Protein AF-B9TH18-F1 (afdb_monomer)

pLDDT: mean 79.54, std 14.44, range [27.27, 97.75]

Solvent-accessible surface area (backbone atoms only — not comparable to full-atom values): 16148 Å² total; per-residue (Å²): 136,84,88,45,74,64,60,53,49,53,52,53,54,48,52,36,34,77,71,65,58,44,59,76,85,72,57,55,83,97,35,72,66,64,38,48,53,50,50,51,52,32,52,53,44,53,50,22,45,50,52,23,52,49,50,53,54,42,50,61,69,75,38,99,41,72,64,55,45,24,72,75,64,34,65,65,47,48,50,50,53,53,48,41,39,51,14,43,42,71,73,54,80,71,86,77,82,56,79,85,37,51,66,59,51,52,55,53,62,68,33,79,56,37,71,69,44,92,75,47,72,85,53,90,87,49,90,73,71,78,65,75,76,81,58,75,41,69,70,49,51,52,50,60,65,52,32,80,80,45,60,68,71,58,39,47,51,54,46,62,67,43,41,65,55,36,53,47,48,30,49,51,31,55,77,40,80,68,58,52,63,69,46,27,13,27,28,89,92,48,83,36,36,33,28,30,38,76,39,88,83,73,86,39,52,16,26,30,46,30,32,43,58,46,31,78,75,51,71,50,76,24,80,37,64,72,56,31,50,47,52,44,38,70,75,42,32,65,42,81,39,76,64,47,64,62,63,42,60,71,33,73,56,14,56,49,29,46,54,47,50,54,45,53,47,37,36,77,72,64,77,40,53,73,67,57,42,49,56,58,48,56,68,67,74,114

Nearest PDB structures (foldseek):
  6v5b-assembly1_C  TM=5.789E-01  e=3.056E+00  Homo sapiens
  6y2p-assembly1_A  TM=3.041E-01  e=4.618E+00  Escherichia coli K-12

Radius of gyration: 26.15 Å; Cα contacts (8 Å, |Δi|>4): 311; chains: 1; bounding box: 70×55×76 Å

Structure (mmCIF, N/CA/C/O backbone):
data_AF-B9TH18-F1
#
_entry.id   AF-B9TH18-F1
#
loop_
_atom_site.group_PDB
_atom_site.id
_atom_site.type_symbol
_atom_site.label_atom_id
_atom_site.label_alt_id
_atom_site.label_comp_id
_atom_site.label_asym_id
_atom_site.label_entity_id
_atom_site.label_seq_id
_atom_site.pdbx_PDB_ins_code
_atom_site.Cartn_x
_atom_site.Cartn_y
_atom_site.Cartn_z
_atom_site.occupancy
_atom_site.B_iso_or_equiv
_atom_site.auth_seq_id
_atom_site.auth_comp_id
_atom_site.auth_asym_id
_atom_site.auth_atom_id
_atom_site.pdbx_PDB_model_num
ATOM 1 N N . MET A 1 1 ? -41.551 -25.162 0.388 1.00 53.56 1 MET A N 1
ATOM 2 C CA . MET A 1 1 ? -40.158 -24.951 0.822 1.00 53.56 1 MET A CA 1
ATOM 3 C C . MET A 1 1 ? -39.689 -23.671 0.174 1.00 53.56 1 MET A C 1
ATOM 5 O O . MET A 1 1 ? -39.700 -23.593 -1.047 1.00 53.56 1 MET A O 1
ATOM 9 N N . THR A 1 2 ? -39.430 -22.644 0.969 1.00 61.38 2 THR A N 1
ATOM 10 C CA . THR A 1 2 ? -38.882 -21.369 0.498 1.00 61.38 2 THR A CA 1
ATOM 11 C C . THR A 1 2 ? -37.369 -21.487 0.516 1.00 61.38 2 THR A C 1
ATOM 13 O O . THR A 1 2 ? -36.802 -21.620 1.593 1.00 61.38 2 THR A O 1
ATOM 16 N N . TYR A 1 3 ? -36.757 -21.493 -0.668 1.00 82.38 3 TYR A N 1
ATOM 17 C CA . TYR A 1 3 ? -35.307 -21.408 -0.824 1.00 82.38 3 TYR A CA 1
ATOM 18 C C . TYR A 1 3 ? -34.850 -20.048 -0.301 1.00 82.38 3 TYR A C 1
ATOM 20 O O . TYR A 1 3 ? -35.379 -19.012 -0.720 1.00 82.38 3 TYR A O 1
ATOM 28 N N . SER A 1 4 ? -33.954 -20.070 0.675 1.00 82.56 4 SER A N 1
ATOM 29 C CA . SER A 1 4 ? -33.490 -18.888 1.391 1.00 82.56 4 SER A CA 1
ATOM 30 C C . SER A 1 4 ? -32.115 -18.437 0.893 1.00 82.56 4 SER A C 1
ATOM 32 O O . SER A 1 4 ? -31.407 -19.173 0.209 1.00 82.56 4 SER A O 1
ATOM 34 N N . CYS A 1 5 ? -31.719 -17.209 1.230 1.00 73.38 5 CYS A N 1
ATOM 35 C CA . CYS A 1 5 ? -30.395 -16.697 0.869 1.00 73.38 5 CYS A CA 1
ATOM 36 C C . CYS A 1 5 ? -29.252 -17.471 1.548 1.00 73.38 5 CYS A C 1
ATOM 38 O O . CYS A 1 5 ? -28.164 -17.527 0.985 1.00 73.38 5 CYS A O 1
ATOM 40 N N . SER A 1 6 ? -29.494 -18.074 2.718 1.00 78.25 6 SER A N 1
ATOM 41 C CA . SER A 1 6 ? -28.522 -18.954 3.376 1.00 78.25 6 SER A CA 1
ATOM 42 C C . SER A 1 6 ? -28.349 -20.268 2.618 1.00 78.25 6 SER A C 1
ATOM 44 O O . SER A 1 6 ? -27.217 -20.671 2.395 1.00 78.25 6 SER A O 1
ATOM 46 N N . ASP A 1 7 ? -29.436 -20.865 2.108 1.00 78.69 7 ASP A N 1
ATOM 47 C CA . ASP A 1 7 ? -29.340 -22.088 1.291 1.00 78.69 7 ASP A CA 1
ATOM 48 C C . ASP A 1 7 ? -28.506 -21.843 0.018 1.00 78.69 7 ASP A C 1
ATOM 50 O O . ASP A 1 7 ? -27.675 -22.664 -0.364 1.00 78.69 7 ASP A O 1
ATOM 54 N N . PHE A 1 8 ? -28.689 -20.681 -0.622 1.00 78.56 8 PHE A N 1
ATOM 55 C CA . PHE A 1 8 ? -27.891 -20.276 -1.783 1.00 78.56 8 PHE A CA 1
ATOM 56 C C . PHE A 1 8 ? -26.413 -20.071 -1.450 1.00 78.56 8 PHE A C 1
ATOM 58 O O . PHE A 1 8 ? -25.543 -20.505 -2.204 1.00 78.56 8 PHE A O 1
ATOM 65 N N . PHE A 1 9 ? -26.126 -19.401 -0.335 1.00 82.12 9 PHE A N 1
ATOM 66 C CA . PHE A 1 9 ? -24.761 -19.180 0.120 1.00 82.12 9 PHE A CA 1
ATOM 67 C C . PHE A 1 9 ? -24.048 -20.512 0.399 1.00 82.12 9 PHE A C 1
ATOM 69 O O . PHE A 1 9 ? -22.966 -20.746 -0.139 1.00 82.12 9 PHE A O 1
ATOM 76 N N . ASP A 1 10 ? -24.692 -21.419 1.136 1.00 83.38 10 ASP A N 1
ATOM 77 C CA . ASP A 1 10 ? -24.147 -22.741 1.455 1.00 83.38 10 ASP A CA 1
ATOM 78 C C . ASP A 1 10 ? -23.880 -23.571 0.189 1.00 83.38 10 ASP A C 1
ATOM 80 O O . ASP A 1 10 ? -22.838 -24.223 0.071 1.00 83.38 10 ASP A O 1
ATOM 84 N N . ASP A 1 11 ? -24.782 -23.509 -0.799 1.00 86.00 11 ASP A N 1
ATOM 85 C CA . ASP A 1 11 ? -24.611 -24.179 -2.090 1.00 86.00 11 ASP A CA 1
ATOM 86 C C . ASP A 1 11 ? -23.386 -23.647 -2.857 1.00 86.00 11 ASP A C 1
ATOM 88 O O . ASP A 1 11 ? -22.594 -24.439 -3.379 1.00 86.00 11 ASP A O 1
ATOM 92 N N . VAL A 1 12 ? -23.201 -22.321 -2.905 1.00 82.69 12 VAL A N 1
ATOM 93 C CA . VAL A 1 12 ? -22.050 -21.683 -3.568 1.00 82.69 12 VAL A CA 1
ATOM 94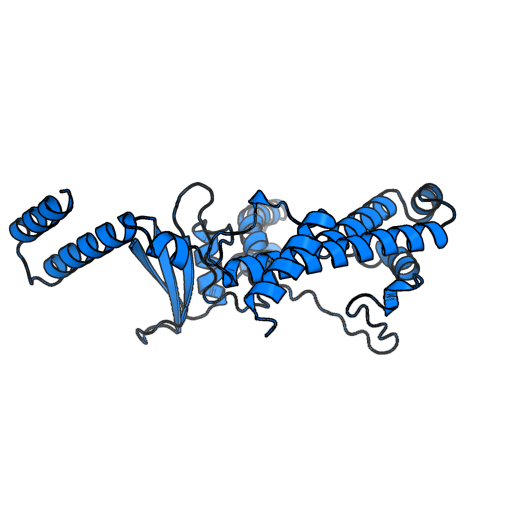 C C . VAL A 1 12 ? -20.742 -22.069 -2.879 1.00 82.69 12 VAL A C 1
ATOM 96 O O . VAL A 1 12 ? -19.802 -22.496 -3.556 1.00 82.69 12 VAL A O 1
ATOM 99 N N . MET A 1 13 ? -20.682 -21.972 -1.549 1.00 83.81 13 MET A N 1
ATOM 100 C CA . MET A 1 13 ? -19.478 -22.312 -0.788 1.00 83.81 13 MET A CA 1
ATOM 101 C C . MET A 1 13 ? -19.121 -23.793 -0.942 1.00 83.81 13 MET A C 1
ATOM 103 O O . MET A 1 13 ? -17.961 -24.125 -1.200 1.00 83.81 13 MET A O 1
ATOM 107 N N . ARG A 1 14 ? -20.118 -24.688 -0.902 1.00 87.19 14 ARG A N 1
ATOM 108 C CA . ARG A 1 14 ? -19.915 -26.120 -1.160 1.00 87.19 14 ARG A CA 1
ATOM 109 C C . ARG A 1 14 ? -19.347 -26.373 -2.556 1.00 87.19 14 ARG A C 1
ATOM 111 O O . ARG A 1 14 ? -18.387 -27.130 -2.680 1.00 87.19 14 ARG A O 1
ATOM 118 N N . CYS A 1 15 ? -19.879 -25.730 -3.598 1.00 86.81 15 CYS A N 1
ATOM 119 C CA . CYS A 1 15 ? -19.344 -25.878 -4.956 1.00 86.81 15 CYS A CA 1
ATOM 120 C C . CYS A 1 15 ? -17.879 -25.426 -5.061 1.00 86.81 15 CYS A C 1
ATOM 122 O O . CYS A 1 15 ? -17.079 -26.072 -5.743 1.00 86.81 15 CYS A O 1
ATOM 124 N N . LEU A 1 16 ? -17.505 -24.341 -4.379 1.00 84.50 16 LEU A N 1
ATOM 125 C CA . LEU A 1 16 ? -16.125 -23.858 -4.378 1.00 84.50 16 LEU A CA 1
ATOM 126 C C . LEU A 1 16 ? -15.178 -24.828 -3.659 1.00 84.50 16 LEU A C 1
ATOM 128 O O . LEU A 1 16 ? -14.105 -25.112 -4.193 1.00 84.50 16 LEU A O 1
ATOM 132 N N . VAL A 1 17 ? -15.598 -25.424 -2.541 1.00 86.56 17 VAL A N 1
ATOM 133 C CA . VAL A 1 17 ? -14.837 -26.484 -1.853 1.00 86.56 17 VAL A CA 1
ATOM 134 C C . VAL A 1 17 ? -14.696 -27.734 -2.728 1.00 86.56 17 VAL A C 1
ATOM 136 O O . VAL A 1 17 ? -13.595 -28.257 -2.892 1.00 86.56 17 VAL A O 1
ATOM 139 N N . GLU A 1 18 ? -15.782 -28.204 -3.349 1.00 89.00 18 GLU A N 1
ATOM 140 C CA . GLU A 1 18 ? -15.761 -29.382 -4.232 1.00 89.00 18 GLU A CA 1
ATOM 141 C C . GLU A 1 18 ? -14.849 -29.177 -5.450 1.00 89.00 18 GLU A C 1
ATOM 143 O O . GLU A 1 18 ? -14.134 -30.093 -5.865 1.00 89.00 18 GLU A O 1
ATOM 148 N N . SER A 1 19 ? -14.817 -27.953 -5.987 1.00 80.62 19 SER A N 1
ATOM 149 C CA . SER A 1 19 ? -13.898 -27.559 -7.061 1.00 80.62 19 SER A CA 1
ATOM 150 C C . SER A 1 19 ? -12.453 -27.324 -6.594 1.00 80.62 19 SER A C 1
ATOM 152 O O . SER A 1 19 ? -11.579 -27.087 -7.430 1.00 80.62 19 SER A O 1
ATOM 154 N N . ARG A 1 20 ? -12.189 -27.433 -5.281 1.00 83.31 20 ARG A N 1
ATOM 155 C CA . ARG A 1 20 ? -10.906 -27.152 -4.612 1.00 83.31 20 ARG A CA 1
ATOM 156 C C . ARG A 1 20 ? -10.413 -25.715 -4.797 1.00 83.31 20 ARG A C 1
ATOM 158 O O . ARG A 1 20 ? -9.208 -25.471 -4.820 1.00 83.31 20 ARG A O 1
ATOM 165 N N . ALA A 1 21 ? -11.338 -24.775 -4.962 1.00 77.31 21 ALA A N 1
ATOM 166 C CA . ALA A 1 21 ? -11.033 -23.356 -5.085 1.00 77.31 21 ALA A CA 1
ATOM 167 C C . ALA A 1 21 ? -10.739 -22.697 -3.730 1.00 77.31 21 ALA A C 1
ATOM 169 O O . ALA A 1 21 ? -9.986 -21.729 -3.678 1.00 77.31 21 ALA A O 1
ATOM 170 N N . ILE A 1 22 ? -11.332 -23.232 -2.659 1.00 84.75 22 ILE A N 1
ATOM 171 C CA . ILE A 1 22 ? -11.154 -22.823 -1.259 1.00 84.75 22 ILE A CA 1
ATOM 172 C C . ILE A 1 22 ? -11.113 -24.071 -0.374 1.00 84.75 22 ILE A C 1
ATOM 174 O O . ILE A 1 22 ? -11.670 -25.106 -0.762 1.00 84.75 22 ILE A O 1
ATOM 178 N N . ASP A 1 23 ? -10.481 -23.991 0.798 1.00 86.88 23 ASP A N 1
ATOM 179 C CA . ASP A 1 23 ? -10.617 -25.042 1.805 1.00 86.88 23 ASP A CA 1
ATOM 180 C C . ASP A 1 23 ? -11.920 -24.847 2.590 1.00 86.88 23 ASP A C 1
ATOM 182 O O . ASP A 1 23 ? -12.345 -23.728 2.875 1.00 86.88 23 ASP A O 1
ATOM 186 N N . SER A 1 24 ? -12.555 -25.952 2.972 1.00 83.69 24 SER A N 1
ATOM 187 C CA . SER A 1 24 ? -13.683 -25.935 3.905 1.00 83.69 24 SER A CA 1
ATOM 188 C C . SER A 1 24 ? -13.358 -25.252 5.237 1.00 83.69 24 SER A C 1
ATOM 190 O O . SER A 1 24 ? -14.257 -24.693 5.855 1.00 83.69 24 SER A O 1
ATOM 192 N N . THR A 1 25 ? -12.092 -25.269 5.671 1.00 86.50 25 THR A N 1
ATOM 193 C CA . THR A 1 25 ? -11.645 -24.597 6.901 1.00 86.50 25 THR A CA 1
ATOM 194 C C . THR A 1 25 ? -11.556 -23.083 6.770 1.00 86.50 25 THR A C 1
ATOM 196 O O . THR A 1 25 ? -11.466 -22.401 7.786 1.00 86.50 25 THR A O 1
ATOM 199 N N . ASP A 1 26 ? -11.551 -22.561 5.542 1.00 77.12 26 ASP A N 1
ATOM 200 C CA . ASP A 1 26 ? -11.465 -21.124 5.284 1.00 77.12 26 ASP A CA 1
ATOM 201 C C . ASP A 1 26 ? -12.843 -20.454 5.343 1.00 77.12 26 ASP A C 1
ATOM 203 O O . ASP A 1 26 ? -12.929 -19.230 5.306 1.00 77.12 26 ASP A O 1
ATOM 207 N N . ILE A 1 27 ? -13.925 -21.236 5.427 1.00 80.12 27 ILE A N 1
ATOM 208 C CA . ILE A 1 27 ? -15.295 -20.728 5.478 1.00 80.12 27 ILE A CA 1
ATOM 209 C C . ILE A 1 27 ? -15.567 -20.184 6.889 1.00 80.12 27 ILE A C 1
ATOM 211 O O . ILE A 1 27 ? -15.526 -20.956 7.846 1.00 80.12 27 ILE A O 1
ATOM 215 N N . PRO A 1 28 ? -15.843 -18.878 7.046 1.00 78.50 28 PRO A N 1
ATOM 216 C CA . PRO A 1 28 ? -16.097 -18.290 8.352 1.00 78.50 28 PRO A CA 1
ATOM 217 C C . PRO A 1 28 ? -17.453 -18.737 8.908 1.00 78.50 28 PRO A C 1
ATOM 219 O O . PRO A 1 28 ? -18.472 -18.671 8.217 1.00 78.50 28 PRO A O 1
ATOM 222 N N . ASP A 1 29 ? -17.462 -19.142 10.179 1.00 73.88 29 ASP A N 1
ATOM 223 C CA . ASP A 1 29 ? -18.690 -19.418 10.925 1.00 73.88 29 ASP A CA 1
ATOM 224 C C . ASP A 1 29 ? -19.449 -18.099 11.178 1.00 73.88 29 ASP A C 1
ATOM 226 O O . ASP A 1 29 ? -18.870 -17.124 11.659 1.00 73.88 29 ASP A O 1
ATOM 230 N N . ASP A 1 30 ? -20.748 -18.069 10.866 1.00 74.00 30 ASP A N 1
ATOM 231 C CA . ASP A 1 30 ? -21.675 -16.956 11.141 1.00 74.00 30 ASP A CA 1
ATOM 232 C C . ASP A 1 30 ? -21.312 -15.571 10.539 1.00 74.00 30 ASP A C 1
ATOM 234 O O . ASP A 1 30 ? -21.866 -14.552 10.961 1.00 74.00 30 ASP A O 1
ATOM 238 N N . ASP A 1 31 ? -20.466 -15.506 9.499 1.00 77.19 31 ASP A N 1
ATOM 239 C CA . ASP A 1 31 ? -20.193 -14.270 8.736 1.00 77.19 31 ASP A CA 1
ATOM 240 C C . ASP A 1 31 ? -20.399 -14.450 7.214 1.00 77.19 31 ASP A C 1
ATOM 242 O O . ASP A 1 31 ? -19.459 -14.730 6.458 1.00 77.19 31 ASP A O 1
ATOM 246 N N . PRO A 1 32 ? -21.637 -14.241 6.722 1.00 72.56 32 PRO A N 1
ATOM 247 C CA . PRO A 1 32 ? -21.952 -14.336 5.297 1.00 72.56 32 PRO A CA 1
ATOM 248 C C . PRO A 1 32 ? -21.224 -13.299 4.429 1.00 72.56 32 PRO A C 1
ATOM 250 O O . PRO A 1 32 ? -21.057 -13.520 3.230 1.00 72.56 32 PRO A O 1
ATOM 253 N N . GLY A 1 33 ? -20.811 -12.161 5.005 1.00 71.75 33 GLY A N 1
ATOM 254 C CA . GLY A 1 33 ? -20.090 -11.112 4.284 1.00 71.75 33 GLY A CA 1
ATOM 255 C C . GLY A 1 33 ? -18.667 -11.552 3.964 1.00 71.75 33 GLY A C 1
ATOM 256 O O . GLY A 1 33 ? -18.273 -11.572 2.798 1.00 71.75 33 GLY A O 1
ATOM 257 N N . ALA A 1 34 ? -17.940 -12.011 4.983 1.00 72.12 34 ALA A N 1
ATOM 258 C CA . ALA A 1 34 ? -16.597 -12.557 4.809 1.00 72.12 34 ALA A CA 1
ATOM 259 C C . ALA A 1 34 ? -16.590 -13.789 3.885 1.00 72.12 34 ALA A C 1
ATOM 261 O O . ALA A 1 34 ? -15.709 -13.935 3.035 1.00 72.12 34 ALA A O 1
ATOM 262 N N . GLY A 1 35 ? -17.607 -14.651 3.985 1.00 76.06 35 GLY A N 1
ATOM 263 C CA . GLY A 1 35 ? -17.749 -15.783 3.073 1.00 76.06 35 GLY A CA 1
ATOM 264 C C . GLY A 1 35 ? -18.017 -15.378 1.619 1.00 76.06 35 GLY A C 1
ATOM 265 O O . GLY A 1 35 ? -17.481 -16.002 0.702 1.00 76.06 35 GLY A O 1
ATOM 266 N N . ALA A 1 36 ? -18.779 -14.304 1.383 1.00 73.94 36 ALA A N 1
ATOM 267 C CA . ALA A 1 36 ? -18.996 -13.778 0.036 1.00 73.94 36 ALA A CA 1
ATOM 268 C C . ALA A 1 36 ? -17.696 -13.231 -0.577 1.00 73.94 36 ALA A C 1
ATOM 270 O O . ALA A 1 36 ? -17.420 -13.493 -1.749 1.00 73.94 36 ALA A O 1
ATOM 271 N N . ASP A 1 37 ? -16.866 -12.544 0.211 1.00 76.06 37 ASP A N 1
ATOM 272 C CA . ASP A 1 37 ? -15.559 -12.054 -0.242 1.00 76.06 37 ASP A CA 1
ATOM 273 C C . ASP A 1 37 ? -14.615 -13.206 -0.615 1.00 76.06 37 ASP A C 1
ATOM 275 O O . ASP A 1 37 ? -13.956 -13.165 -1.660 1.00 76.06 37 ASP A O 1
ATOM 279 N N . ILE A 1 38 ? -14.600 -14.277 0.187 1.00 77.44 38 ILE A N 1
ATOM 280 C CA . ILE A 1 38 ? -13.848 -15.506 -0.107 1.00 77.44 38 ILE A CA 1
ATOM 281 C C . ILE A 1 38 ? -14.339 -16.139 -1.409 1.00 77.44 38 ILE A C 1
ATOM 283 O O . ILE A 1 38 ? -13.526 -16.472 -2.277 1.00 77.44 38 ILE A O 1
ATOM 287 N N . ALA A 1 39 ? -15.658 -16.253 -1.586 1.00 73.88 39 ALA A N 1
ATOM 288 C CA . ALA A 1 39 ? -16.245 -16.817 -2.792 1.00 73.88 39 ALA A CA 1
ATOM 289 C C . ALA A 1 39 ? -15.866 -16.018 -4.045 1.00 73.88 39 ALA A C 1
ATOM 291 O O . ALA A 1 39 ? -15.430 -16.587 -5.049 1.00 73.88 39 ALA A O 1
ATOM 292 N N . VAL A 1 40 ? -15.975 -14.688 -3.984 1.00 74.56 40 VAL A N 1
ATOM 293 C CA . VAL A 1 40 ? -15.604 -13.798 -5.091 1.00 74.56 40 VAL A CA 1
ATOM 294 C C . VAL A 1 40 ? -14.119 -13.930 -5.415 1.00 74.56 40 VAL A C 1
ATOM 296 O O . VAL A 1 40 ? -13.758 -14.079 -6.585 1.00 74.56 40 VAL A O 1
ATOM 299 N N . ASN A 1 41 ? -13.250 -13.927 -4.405 1.00 74.31 41 ASN A N 1
ATOM 300 C CA . ASN A 1 41 ? -11.809 -14.026 -4.616 1.00 74.31 41 ASN A CA 1
ATOM 301 C C . ASN A 1 41 ? -11.407 -15.382 -5.225 1.00 74.31 41 ASN A C 1
ATOM 303 O O . ASN A 1 41 ? -10.587 -15.441 -6.147 1.00 74.31 41 ASN A O 1
ATOM 307 N N . ALA A 1 42 ? -12.046 -16.467 -4.783 1.00 73.50 42 ALA A N 1
ATOM 308 C CA . ALA A 1 42 ? -11.859 -17.802 -5.339 1.00 73.50 42 ALA A CA 1
ATOM 309 C C . ALA A 1 42 ? -12.281 -17.870 -6.812 1.00 73.50 42 ALA A C 1
ATOM 311 O O . ALA A 1 42 ? -11.503 -18.310 -7.658 1.00 73.50 42 ALA A O 1
ATOM 312 N N . ILE A 1 43 ? -13.466 -17.351 -7.146 1.00 75.94 43 ILE A N 1
ATOM 313 C CA . ILE A 1 43 ? -13.977 -17.308 -8.524 1.00 75.94 43 ILE A CA 1
ATOM 314 C C . ILE A 1 43 ? -13.045 -16.493 -9.429 1.00 75.94 43 ILE A C 1
ATOM 316 O O . ILE A 1 43 ? -12.701 -16.933 -10.529 1.00 75.94 43 ILE A O 1
ATOM 320 N N . VAL A 1 44 ? -12.589 -15.325 -8.967 1.00 74.81 44 VAL A N 1
ATOM 321 C CA . VAL A 1 44 ? -11.647 -14.478 -9.715 1.00 74.81 44 VAL A CA 1
ATOM 322 C C . VAL A 1 44 ? -10.313 -15.199 -9.927 1.00 74.81 44 VAL A C 1
ATOM 324 O O . VAL A 1 44 ? -9.766 -15.168 -11.032 1.00 74.81 44 VAL A O 1
ATOM 327 N N . THR A 1 45 ? -9.804 -15.887 -8.905 1.00 76.50 45 THR A N 1
ATOM 328 C CA . THR A 1 45 ? -8.553 -16.655 -8.985 1.00 76.50 45 THR A CA 1
ATOM 329 C C . THR A 1 45 ? -8.672 -17.827 -9.958 1.00 76.50 45 THR A C 1
ATOM 331 O O . THR A 1 45 ? -7.816 -17.998 -10.827 1.00 76.50 45 THR A O 1
ATOM 334 N N . MET A 1 46 ? -9.764 -18.593 -9.891 1.00 77.12 46 MET A N 1
ATOM 335 C CA . MET A 1 46 ? -10.050 -19.677 -10.836 1.00 77.12 46 MET A CA 1
ATOM 336 C C . MET A 1 46 ? -10.157 -19.164 -12.272 1.00 77.12 46 MET A C 1
ATOM 338 O O . MET A 1 46 ? -9.612 -19.776 -13.192 1.00 77.12 46 MET A O 1
ATOM 342 N N . HIS A 1 47 ? -10.822 -18.024 -12.478 1.00 79.56 47 HIS A N 1
ATOM 343 C CA . HIS A 1 47 ? -10.926 -17.410 -13.797 1.00 79.56 47 HIS A CA 1
ATOM 344 C C . HIS A 1 47 ? -9.543 -17.034 -14.349 1.00 79.56 47 HIS A C 1
ATOM 346 O O . HIS A 1 47 ? -9.221 -17.377 -15.487 1.00 79.56 47 HIS A O 1
ATOM 352 N N . ARG A 1 48 ? -8.684 -16.417 -13.528 1.00 76.69 48 ARG A N 1
ATOM 353 C CA . ARG A 1 48 ? -7.296 -16.081 -13.896 1.00 76.69 48 ARG A CA 1
ATOM 354 C C . ARG A 1 48 ? -6.452 -17.315 -14.203 1.00 76.69 48 ARG A C 1
ATOM 356 O O . ARG A 1 48 ? -5.692 -17.302 -15.170 1.00 76.69 48 ARG A O 1
ATOM 363 N N . ALA A 1 49 ? -6.610 -18.395 -13.438 1.00 74.94 49 ALA A N 1
ATOM 364 C CA . ALA A 1 49 ? -5.962 -19.671 -13.732 1.00 74.94 49 ALA A CA 1
ATOM 365 C C . ALA A 1 49 ? -6.419 -20.243 -15.085 1.00 74.94 49 ALA A C 1
ATOM 367 O O . A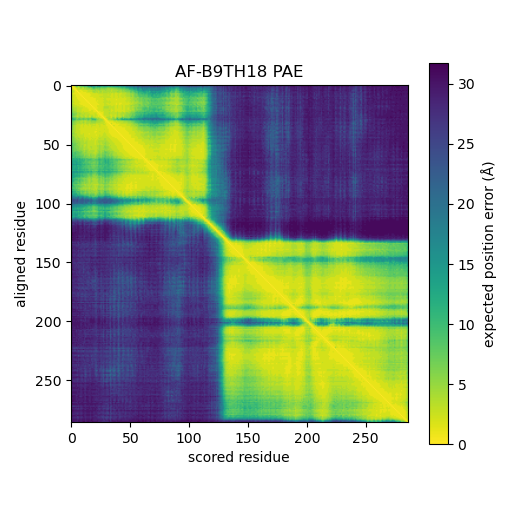LA A 1 49 ? -5.590 -20.711 -15.870 1.00 74.94 49 ALA A O 1
ATOM 368 N N . GLY A 1 50 ? -7.713 -20.121 -15.400 1.00 75.69 50 GLY A N 1
ATOM 369 C CA . GLY A 1 50 ? -8.269 -20.460 -16.710 1.00 75.69 50 GLY A CA 1
ATOM 370 C C . GLY A 1 50 ? -7.643 -19.650 -17.849 1.00 75.69 50 GLY A C 1
ATOM 371 O O . GLY A 1 50 ? -7.190 -20.232 -18.833 1.00 75.69 50 GLY A O 1
ATOM 372 N N . LEU A 1 51 ? -7.539 -18.327 -17.691 1.00 78.19 51 LEU A N 1
ATOM 373 C CA . LEU A 1 51 ? -6.901 -17.439 -18.672 1.00 78.19 51 LEU A CA 1
ATOM 374 C C . LEU A 1 51 ? -5.406 -17.743 -18.850 1.00 78.19 51 LEU A C 1
ATOM 376 O O . LEU A 1 51 ? -4.911 -17.780 -19.973 1.00 78.19 51 LEU A O 1
ATOM 380 N N . SER A 1 52 ? -4.686 -18.006 -17.756 1.00 79.69 52 SER A N 1
ATOM 381 C CA . SER A 1 52 ? -3.260 -18.358 -17.782 1.00 79.69 52 SER A CA 1
ATOM 382 C C . SER A 1 52 ? -3.023 -19.677 -18.527 1.00 79.69 52 SER A C 1
ATOM 384 O O . SER A 1 52 ? -2.150 -19.766 -19.391 1.00 79.69 52 SER A O 1
ATOM 386 N N . SER A 1 53 ? -3.852 -20.691 -18.256 1.00 80.12 53 SER A N 1
ATOM 387 C CA . SER A 1 53 ? -3.809 -21.972 -18.968 1.00 80.12 53 SER A CA 1
ATOM 388 C C . SER A 1 53 ? -4.148 -21.816 -20.452 1.00 80.12 53 SER A C 1
ATOM 390 O O . SER A 1 53 ? -3.476 -22.398 -21.307 1.00 80.12 53 SER A O 1
ATOM 392 N N . GLN A 1 54 ? -5.152 -20.996 -20.770 1.00 81.88 54 GLN A N 1
ATOM 393 C CA . GLN A 1 54 ? -5.527 -20.689 -22.145 1.00 81.88 54 GLN A CA 1
ATOM 394 C C . GLN A 1 54 ? -4.387 -20.006 -22.909 1.00 81.88 54 GLN A C 1
ATOM 396 O O . GLN A 1 54 ? -4.079 -20.436 -24.018 1.00 81.88 54 GLN A O 1
ATOM 401 N N . PHE A 1 55 ? -3.730 -19.015 -22.303 1.00 82.69 55 PHE A N 1
ATOM 402 C CA . PHE A 1 55 ? -2.582 -18.327 -22.893 1.00 82.69 55 PHE A CA 1
ATOM 403 C C . PHE A 1 55 ? -1.456 -19.302 -23.256 1.00 82.69 55 PHE A C 1
ATOM 405 O O . PHE A 1 55 ? -0.985 -19.295 -24.388 1.00 82.69 55 PHE A O 1
ATOM 412 N N . VAL A 1 56 ? -1.067 -20.194 -22.336 1.00 82.31 56 VAL A N 1
ATOM 413 C CA . VAL A 1 56 ? -0.017 -21.193 -22.610 1.00 82.31 56 VAL A CA 1
ATOM 414 C C . VAL A 1 56 ? -0.430 -22.137 -23.731 1.00 82.31 56 VAL A C 1
ATOM 416 O O . VAL A 1 56 ? 0.377 -22.442 -24.605 1.00 82.31 56 VAL A O 1
ATOM 419 N N . ARG A 1 57 ? -1.685 -22.599 -23.731 1.00 81.56 57 ARG A N 1
ATOM 420 C CA . ARG A 1 57 ? -2.189 -23.498 -24.773 1.00 81.56 57 ARG A CA 1
ATOM 421 C C . ARG A 1 57 ? -2.143 -22.846 -26.153 1.00 81.56 57 ARG A C 1
ATOM 423 O O . ARG A 1 57 ? -1.775 -23.505 -27.115 1.00 81.56 57 ARG A O 1
ATOM 430 N N . GLU A 1 58 ? -2.538 -21.582 -26.246 1.00 85.44 58 GLU A N 1
ATOM 431 C CA . GLU A 1 58 ? -2.519 -20.829 -27.500 1.00 85.44 58 GLU A CA 1
ATOM 432 C C . GLU A 1 58 ? -1.092 -20.520 -27.948 1.00 85.44 58 GLU A C 1
ATOM 434 O O . GLU A 1 58 ? -0.769 -20.723 -29.113 1.00 85.44 58 GLU A O 1
ATOM 439 N N . LEU A 1 59 ? -0.218 -20.120 -27.020 1.00 85.69 59 LEU A N 1
ATOM 440 C CA . LEU A 1 59 ? 1.198 -19.903 -27.296 1.00 85.69 59 LEU A CA 1
ATOM 441 C C . LEU A 1 59 ? 1.848 -21.159 -27.883 1.00 85.69 59 LEU A C 1
ATOM 443 O O . LEU A 1 59 ? 2.477 -21.083 -28.930 1.00 85.69 59 LEU A O 1
ATOM 447 N N . LEU A 1 60 ? 1.654 -22.316 -27.243 1.00 85.44 60 LEU A N 1
ATOM 448 C CA . LEU A 1 60 ? 2.192 -23.598 -27.709 1.00 85.44 60 LEU A CA 1
ATOM 449 C C . LEU A 1 60 ? 1.577 -24.079 -29.032 1.00 85.44 60 LEU A C 1
ATOM 451 O O . LEU A 1 60 ? 2.146 -24.963 -29.663 1.00 85.44 60 LEU A O 1
ATOM 455 N N . ALA A 1 61 ? 0.418 -23.550 -29.432 1.00 85.06 61 ALA A N 1
ATOM 456 C CA . ALA A 1 61 ? -0.191 -23.844 -30.727 1.00 85.06 61 ALA A CA 1
ATOM 457 C C . ALA A 1 61 ? 0.324 -22.919 -31.843 1.00 85.06 61 ALA A C 1
ATOM 459 O O . ALA A 1 61 ? 0.341 -23.322 -33.003 1.00 85.06 61 ALA A O 1
ATOM 460 N N . GLU A 1 62 ? 0.720 -21.694 -31.493 1.00 87.56 62 GLU A N 1
ATOM 461 C CA . GLU A 1 62 ? 1.230 -20.685 -32.425 1.00 87.56 62 GLU A CA 1
ATOM 462 C C . GLU A 1 62 ? 2.725 -20.870 -32.733 1.00 87.56 62 GLU A C 1
ATOM 464 O O . GLU A 1 62 ? 3.176 -20.534 -33.826 1.00 87.56 62 GLU A O 1
ATOM 469 N N . VAL A 1 63 ? 3.503 -21.408 -31.788 1.00 87.25 63 VAL A N 1
ATOM 470 C CA . VAL A 1 63 ? 4.949 -21.628 -31.954 1.00 87.25 63 VAL A CA 1
ATOM 471 C C . VAL A 1 63 ? 5.262 -23.107 -32.158 1.00 87.25 63 VAL A C 1
ATOM 473 O O . VAL A 1 63 ? 4.650 -23.967 -31.532 1.00 87.25 63 VAL A O 1
ATOM 476 N N . GLU A 1 64 ? 6.265 -23.420 -32.984 1.00 85.69 64 GLU A N 1
ATOM 477 C CA . GLU A 1 64 ? 6.716 -24.808 -33.183 1.00 85.69 64 GLU A CA 1
ATOM 478 C C . GLU A 1 64 ? 7.238 -25.425 -31.874 1.00 85.69 64 GLU A C 1
ATOM 480 O O . GLU A 1 64 ? 6.946 -26.574 -31.540 1.00 85.69 64 GLU A O 1
ATOM 485 N N . SER A 1 65 ? 8.014 -24.650 -31.112 1.00 85.81 65 SER A N 1
ATOM 486 C CA . SER A 1 65 ? 8.461 -24.999 -29.765 1.00 85.81 65 SER A CA 1
ATOM 487 C C . SER A 1 65 ? 8.938 -23.758 -29.009 1.00 85.81 65 SER A C 1
ATOM 489 O O . SER A 1 65 ? 9.296 -22.748 -29.611 1.00 85.81 65 SER A O 1
ATOM 491 N N . LEU A 1 66 ? 9.023 -23.840 -27.678 1.00 79.31 66 LEU A N 1
ATOM 492 C CA . LEU A 1 66 ? 9.636 -22.771 -26.875 1.00 79.31 66 LEU A CA 1
ATOM 493 C C . LEU A 1 66 ? 11.139 -22.606 -27.161 1.00 79.31 66 LEU A C 1
ATOM 495 O O . LEU A 1 66 ? 11.679 -21.525 -26.951 1.00 79.31 66 LEU A O 1
ATOM 499 N N . ALA A 1 67 ? 11.811 -23.653 -27.653 1.00 78.19 67 ALA A N 1
ATOM 500 C CA . ALA A 1 67 ? 13.201 -23.562 -28.093 1.00 78.19 67 ALA A CA 1
ATOM 501 C C . ALA A 1 67 ? 13.323 -22.724 -29.374 1.00 78.19 67 ALA A C 1
ATOM 503 O O . ALA A 1 67 ? 14.171 -21.845 -29.429 1.00 78.19 67 ALA A O 1
ATOM 504 N N . ALA A 1 68 ? 12.410 -22.904 -30.336 1.00 81.69 68 ALA A N 1
ATOM 505 C CA . ALA A 1 68 ? 12.364 -22.082 -31.547 1.00 81.69 68 ALA A CA 1
ATOM 506 C C . ALA A 1 68 ? 12.160 -20.591 -31.218 1.00 81.69 68 ALA A C 1
ATOM 508 O O . ALA A 1 68 ? 12.817 -19.736 -31.798 1.00 81.69 68 ALA A O 1
ATOM 509 N N . VAL A 1 69 ? 11.333 -20.280 -30.212 1.00 81.56 69 VAL A N 1
ATOM 510 C CA . VAL A 1 69 ? 11.171 -18.904 -29.706 1.00 81.56 69 VAL A CA 1
ATOM 511 C C . VAL A 1 69 ? 12.475 -18.361 -29.115 1.00 81.56 69 VAL A C 1
ATOM 513 O O . VAL A 1 69 ? 12.804 -17.197 -29.333 1.00 81.56 69 VAL A O 1
ATOM 516 N N . ALA A 1 70 ? 13.223 -19.180 -28.369 1.00 79.50 70 ALA A N 1
ATOM 517 C CA . ALA A 1 70 ? 14.518 -18.777 -27.821 1.00 79.50 70 ALA A CA 1
ATOM 518 C C . ALA A 1 70 ? 15.580 -18.571 -28.912 1.00 79.50 70 ALA A C 1
ATOM 520 O O . ALA A 1 70 ? 16.417 -17.683 -28.777 1.00 79.50 70 ALA A O 1
ATOM 521 N N . ASP A 1 71 ? 15.544 -19.372 -29.975 1.00 82.62 71 ASP A N 1
ATOM 522 C CA . ASP A 1 71 ? 16.468 -19.261 -31.103 1.00 82.62 71 ASP A CA 1
ATOM 523 C C . ASP A 1 71 ? 16.163 -18.022 -31.965 1.00 82.62 71 ASP A C 1
ATOM 525 O O . ASP A 1 71 ? 17.086 -17.349 -32.421 1.00 82.62 71 ASP A O 1
ATOM 529 N N . GLU A 1 72 ? 14.880 -17.694 -32.158 1.00 84.06 72 GLU A N 1
ATOM 530 C CA . GLU A 1 72 ? 14.426 -16.565 -32.983 1.00 84.06 72 GLU A CA 1
ATOM 531 C C . GLU A 1 72 ? 14.485 -15.220 -32.242 1.00 84.06 72 GLU A C 1
ATOM 533 O O . GLU A 1 72 ? 14.922 -14.216 -32.803 1.00 84.06 72 GLU A O 1
ATOM 538 N N . HIS A 1 73 ? 14.089 -15.195 -30.965 1.00 82.19 73 HIS A N 1
ATOM 539 C CA . HIS A 1 73 ? 13.922 -13.961 -30.184 1.00 82.19 73 HIS A CA 1
ATOM 540 C C . HIS A 1 73 ? 14.820 -13.886 -28.938 1.00 82.19 73 HIS A C 1
ATOM 542 O O . HIS A 1 73 ? 14.762 -12.921 -28.175 1.00 82.19 73 HIS A O 1
ATOM 548 N N . GLY A 1 74 ? 15.672 -14.887 -28.716 1.00 81.00 74 GLY A N 1
ATOM 549 C CA . GLY A 1 74 ? 16.574 -14.961 -27.570 1.00 81.00 74 GLY A CA 1
ATOM 550 C C . GLY A 1 74 ? 15.949 -15.605 -26.320 1.00 81.00 74 GLY A C 1
ATOM 551 O O . GLY A 1 74 ? 14.728 -15.678 -26.165 1.00 81.00 74 GLY A O 1
ATOM 552 N N . PRO A 1 75 ? 16.780 -16.050 -25.359 1.00 74.06 75 PRO A N 1
ATOM 553 C CA . PRO A 1 75 ? 16.309 -16.718 -24.140 1.00 74.06 75 PRO A CA 1
ATOM 554 C C . PRO A 1 75 ? 15.451 -15.809 -23.242 1.00 74.06 75 PRO A C 1
ATOM 556 O O . PRO A 1 75 ? 14.551 -16.289 -22.548 1.00 74.06 75 PRO A O 1
ATOM 559 N N . ASP A 1 76 ? 15.684 -14.495 -23.289 1.00 75.25 76 ASP A N 1
ATOM 560 C CA . ASP A 1 76 ? 14.907 -13.492 -22.553 1.00 75.25 76 ASP A CA 1
ATOM 561 C C . ASP A 1 76 ? 13.440 -13.430 -23.021 1.00 75.25 76 ASP A C 1
ATOM 563 O O . ASP A 1 76 ? 12.556 -13.144 -22.211 1.00 75.25 76 ASP A O 1
ATOM 567 N N . ALA A 1 77 ? 13.154 -13.766 -24.285 1.00 77.00 77 ALA A N 1
ATOM 568 C CA . ALA A 1 77 ? 11.795 -13.794 -24.824 1.00 77.00 77 ALA A CA 1
ATOM 569 C C . ALA A 1 77 ? 10.958 -14.925 -24.209 1.00 77.00 77 ALA A C 1
ATOM 571 O O . ALA A 1 77 ? 9.800 -14.728 -23.836 1.00 77.00 77 ALA A O 1
ATOM 572 N N . VAL A 1 78 ? 11.560 -16.103 -24.017 1.00 77.56 78 VAL A N 1
ATOM 573 C CA . VAL A 1 78 ? 10.901 -17.220 -23.326 1.00 77.56 78 VAL A CA 1
ATOM 574 C C . VAL A 1 78 ? 10.628 -16.853 -21.869 1.00 77.56 78 VAL A C 1
ATOM 576 O O . VAL A 1 78 ? 9.520 -17.068 -21.377 1.00 77.56 78 VAL A O 1
ATOM 579 N N . ALA A 1 79 ? 11.596 -16.229 -21.191 1.00 74.25 79 ALA A N 1
ATOM 580 C CA . ALA A 1 79 ? 11.398 -15.735 -19.831 1.00 74.25 79 ALA A CA 1
ATOM 581 C C . ALA A 1 79 ? 10.250 -14.713 -19.757 1.00 74.25 79 ALA A C 1
ATOM 583 O O . ALA A 1 79 ? 9.403 -14.807 -18.869 1.00 74.25 79 ALA A O 1
ATOM 584 N N . PHE A 1 80 ? 10.168 -13.783 -20.712 1.00 76.69 80 PHE A N 1
ATOM 585 C CA . PHE A 1 80 ? 9.075 -12.815 -20.806 1.00 76.69 80 PHE A CA 1
ATOM 586 C C . PHE A 1 80 ? 7.700 -13.484 -20.947 1.00 76.69 80 PHE A C 1
ATOM 588 O O . PHE A 1 80 ? 6.767 -13.098 -20.244 1.00 76.69 80 PHE A O 1
ATOM 595 N N . LEU A 1 81 ? 7.571 -14.520 -21.783 1.00 80.44 81 LEU A N 1
ATOM 596 C CA . LEU A 1 81 ? 6.315 -15.262 -21.958 1.00 80.44 81 LEU A CA 1
ATOM 597 C C . LEU A 1 81 ? 5.869 -15.965 -20.666 1.00 80.44 81 LEU A C 1
ATOM 599 O O . LEU A 1 81 ? 4.687 -15.923 -20.319 1.00 80.44 81 LEU A O 1
ATOM 603 N N . PHE A 1 82 ? 6.806 -16.538 -19.905 1.00 77.81 82 PHE A N 1
ATOM 604 C CA . PHE A 1 82 ? 6.501 -17.121 -18.593 1.00 77.81 82 PHE A CA 1
ATOM 605 C C . PHE A 1 82 ? 6.178 -16.063 -17.535 1.00 77.81 82 PHE A C 1
ATOM 607 O O . PHE A 1 82 ? 5.279 -16.267 -16.715 1.00 77.81 82 PHE A O 1
ATOM 614 N N . TYR A 1 83 ? 6.841 -14.904 -17.563 1.00 74.31 83 TYR A N 1
ATOM 615 C CA . TYR A 1 83 ? 6.455 -13.783 -16.708 1.00 74.31 83 TYR A CA 1
ATOM 616 C C . TYR A 1 83 ? 5.053 -13.277 -17.049 1.00 74.31 83 TYR A C 1
ATOM 618 O O . TYR A 1 83 ? 4.288 -12.966 -16.139 1.00 74.31 83 TYR A O 1
ATOM 626 N N . LEU A 1 84 ? 4.688 -13.229 -18.332 1.00 77.44 84 LEU A N 1
ATOM 627 C CA . LEU A 1 84 ? 3.355 -12.829 -18.771 1.00 77.44 84 LEU A CA 1
ATOM 628 C C . LEU A 1 84 ? 2.294 -13.840 -18.321 1.00 77.44 84 LEU A C 1
ATOM 630 O O . LEU A 1 84 ? 1.274 -13.441 -17.762 1.00 77.44 84 LEU A O 1
ATOM 634 N N . GLN A 1 85 ? 2.561 -15.140 -18.460 1.00 80.56 85 GLN A N 1
ATOM 635 C CA . GLN A 1 85 ? 1.704 -16.197 -17.917 1.00 80.56 85 GLN A CA 1
ATOM 636 C C . GLN A 1 85 ? 1.483 -16.028 -16.404 1.00 80.56 85 GLN A C 1
ATOM 638 O O . GLN A 1 85 ? 0.349 -16.133 -15.922 1.00 80.56 85 GLN A O 1
ATOM 643 N N . ALA A 1 86 ? 2.561 -15.774 -15.654 1.00 69.62 86 ALA A N 1
ATOM 644 C CA . ALA A 1 86 ? 2.499 -15.548 -14.215 1.00 69.62 86 ALA A CA 1
ATOM 645 C C . ALA A 1 86 ? 1.740 -14.258 -13.874 1.00 69.62 86 ALA A C 1
ATOM 647 O O . ALA A 1 86 ? 1.007 -14.216 -12.888 1.00 69.62 86 ALA A O 1
ATOM 648 N N . ALA A 1 87 ? 1.871 -13.212 -14.688 1.00 69.94 87 ALA A N 1
ATOM 649 C CA . ALA A 1 87 ? 1.131 -11.972 -14.510 1.00 69.94 87 ALA A CA 1
ATOM 650 C C . ALA A 1 87 ? -0.375 -12.163 -14.738 1.00 69.94 87 ALA A C 1
ATOM 652 O O . ALA A 1 87 ? -1.168 -11.694 -13.925 1.00 69.94 87 ALA A O 1
ATOM 653 N N . ILE A 1 88 ? -0.775 -12.938 -15.753 1.00 73.56 88 ILE A N 1
ATOM 654 C CA . ILE A 1 88 ? -2.182 -13.308 -15.986 1.00 73.56 88 ILE A CA 1
ATOM 655 C C . ILE A 1 88 ? -2.749 -14.060 -14.774 1.00 73.56 88 ILE A C 1
ATOM 657 O O . ILE A 1 88 ? -3.822 -13.713 -14.283 1.00 73.56 88 ILE A O 1
ATOM 661 N N . LEU A 1 89 ? -2.009 -15.047 -14.256 1.00 70.69 89 LEU A N 1
ATOM 662 C CA . LEU A 1 89 ? -2.425 -15.826 -13.086 1.00 70.69 89 LEU A CA 1
ATOM 663 C C . LEU A 1 89 ? -2.601 -14.944 -11.839 1.00 70.69 89 LEU A C 1
ATOM 665 O O . LEU A 1 89 ? -3.583 -15.077 -11.114 1.00 70.69 89 LEU A O 1
ATOM 669 N N . ASN A 1 90 ? -1.670 -14.016 -11.612 1.00 70.56 90 ASN A N 1
ATOM 670 C CA . ASN A 1 90 ? -1.659 -13.160 -10.426 1.00 70.56 90 ASN A CA 1
ATOM 671 C C . ASN A 1 90 ? -2.519 -11.891 -10.567 1.00 70.56 90 ASN A C 1
ATOM 673 O O . ASN A 1 90 ? -2.661 -11.144 -9.602 1.00 70.56 90 ASN A O 1
ATOM 677 N N . GLY A 1 91 ? -3.088 -11.621 -11.747 1.00 65.88 91 GLY A N 1
ATOM 678 C CA . GLY A 1 91 ? -3.782 -10.361 -12.026 1.00 65.88 91 GLY A CA 1
ATOM 679 C C . GLY A 1 91 ? -2.856 -9.140 -11.980 1.00 65.88 91 GLY A C 1
ATOM 680 O O . GLY A 1 91 ? -3.263 -8.077 -11.518 1.00 65.88 91 GLY A O 1
ATOM 681 N N . SER A 1 92 ? -1.605 -9.303 -12.413 1.00 71.75 92 SER A N 1
ATOM 682 C CA . SER A 1 92 ? -0.592 -8.249 -12.507 1.00 71.75 92 SER A CA 1
ATOM 683 C C . SER A 1 92 ? -0.183 -8.012 -13.969 1.00 71.75 92 SER A C 1
ATOM 685 O O . SER A 1 92 ? -0.837 -8.491 -14.893 1.00 71.75 92 SER A O 1
ATOM 687 N N . SER A 1 93 ? 0.879 -7.242 -14.215 1.00 67.81 93 SER A N 1
ATOM 688 C CA . SER A 1 93 ? 1.329 -6.892 -15.570 1.00 67.81 93 SER A CA 1
ATOM 689 C C . SER A 1 93 ? 2.840 -7.026 -15.723 1.00 67.81 93 SER A C 1
ATOM 691 O O . SER A 1 93 ? 3.581 -6.719 -14.786 1.00 67.81 93 SER A O 1
ATOM 693 N N . VAL A 1 94 ? 3.301 -7.370 -16.927 1.00 65.38 94 VAL A N 1
ATOM 694 C CA . VAL A 1 94 ? 4.723 -7.340 -17.304 1.00 65.38 94 VAL A CA 1
ATOM 695 C C . VAL A 1 94 ? 4.968 -6.184 -18.266 1.00 65.38 94 VAL A C 1
ATOM 697 O O . VAL A 1 94 ? 4.196 -5.966 -19.196 1.00 65.38 94 VAL A O 1
ATOM 700 N N . GLY A 1 95 ? 6.038 -5.424 -18.034 1.00 62.69 95 GLY A N 1
ATOM 701 C CA . GLY A 1 95 ? 6.451 -4.352 -18.936 1.00 62.69 95 GLY A CA 1
ATOM 702 C C . GLY A 1 95 ? 7.323 -4.883 -20.072 1.00 62.69 95 GLY A C 1
ATOM 703 O O . GLY A 1 95 ? 8.323 -5.544 -19.803 1.00 62.69 95 GLY A O 1
ATOM 704 N N . ALA A 1 96 ? 6.973 -4.547 -21.314 1.00 68.12 96 ALA A N 1
ATOM 705 C CA . ALA A 1 96 ? 7.823 -4.786 -22.479 1.00 68.12 96 ALA A CA 1
ATOM 706 C C . ALA A 1 96 ? 8.991 -3.777 -22.532 1.00 68.12 96 ALA A C 1
ATOM 708 O O . ALA A 1 96 ? 8.811 -2.585 -22.256 1.00 68.12 96 ALA A O 1
ATOM 709 N N . ARG A 1 97 ? 10.188 -4.234 -22.910 1.00 58.78 97 ARG A N 1
ATOM 710 C CA . ARG A 1 97 ? 11.458 -3.489 -22.990 1.00 58.78 97 ARG A CA 1
ATOM 711 C C . ARG A 1 97 ? 11.608 -2.653 -24.272 1.00 58.78 97 ARG A C 1
ATOM 713 O O . ARG A 1 97 ? 12.712 -2.373 -24.723 1.00 58.78 97 ARG A O 1
ATOM 720 N N . GLY A 1 98 ? 10.508 -2.158 -24.835 1.00 60.78 98 GLY A N 1
ATOM 721 C CA . GLY A 1 98 ? 10.540 -1.271 -26.001 1.00 60.78 98 GLY A CA 1
ATOM 722 C C . GLY A 1 98 ? 10.693 -2.027 -27.323 1.00 60.78 98 GLY A C 1
ATOM 7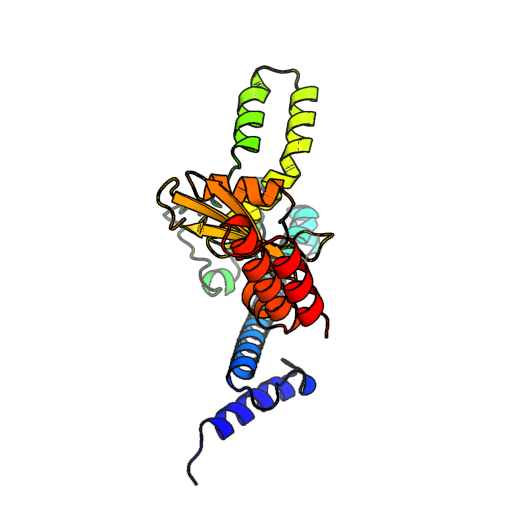23 O O . GLY A 1 98 ? 9.966 -2.983 -27.564 1.00 60.78 98 GLY A O 1
ATOM 724 N N . THR A 1 99 ? 11.575 -1.560 -28.212 1.00 58.22 99 THR A N 1
ATOM 725 C CA . THR A 1 99 ? 11.686 -2.054 -29.601 1.00 58.22 99 THR A CA 1
ATOM 726 C C . THR A 1 99 ? 12.160 -3.500 -29.717 1.00 58.22 99 THR A C 1
ATOM 728 O O . THR A 1 99 ? 11.833 -4.147 -30.705 1.00 58.22 99 THR A O 1
ATOM 731 N N . GLU A 1 100 ? 12.885 -4.007 -28.719 1.00 59.59 100 GLU A N 1
ATOM 732 C CA . GLU A 1 100 ? 13.395 -5.388 -28.679 1.00 59.59 100 GLU A CA 1
ATOM 733 C C . GLU A 1 100 ? 12.263 -6.423 -28.558 1.00 59.59 100 GLU A C 1
ATOM 735 O O . GLU A 1 100 ? 12.364 -7.510 -29.112 1.00 59.59 100 GLU A O 1
ATOM 740 N N . ASP A 1 101 ? 11.136 -6.051 -27.942 1.00 67.31 101 ASP A N 1
ATOM 741 C CA . ASP A 1 101 ? 9.990 -6.949 -27.747 1.00 67.31 101 ASP A CA 1
ATOM 742 C C . ASP A 1 101 ? 8.923 -6.792 -28.843 1.00 67.31 101 ASP A C 1
ATOM 744 O O . ASP A 1 101 ? 7.856 -7.397 -28.764 1.00 67.31 101 ASP A O 1
ATOM 748 N N . SER A 1 102 ? 9.154 -5.963 -29.867 1.00 72.75 102 SER A N 1
ATOM 749 C CA . SER A 1 102 ? 8.121 -5.636 -30.863 1.00 72.75 102 SER A CA 1
ATOM 750 C C . SER A 1 102 ? 7.639 -6.864 -31.642 1.00 72.75 102 SER A C 1
ATOM 752 O O . SER A 1 102 ? 6.450 -6.974 -31.942 1.00 72.75 102 SER A O 1
ATOM 754 N N . GLU A 1 103 ? 8.541 -7.787 -31.968 1.00 77.44 103 GLU A N 1
ATOM 755 C CA . GLU A 1 103 ? 8.211 -9.033 -32.670 1.00 77.44 103 GLU A CA 1
ATOM 756 C C . GLU A 1 103 ? 7.516 -10.036 -31.739 1.00 77.44 103 GLU A C 1
ATOM 758 O O . GLU A 1 103 ? 6.534 -10.672 -32.124 1.00 77.44 103 GLU A O 1
ATOM 763 N N . LEU A 1 104 ? 7.937 -10.085 -30.472 1.00 81.19 104 LEU A N 1
ATOM 764 C CA . LEU A 1 104 ? 7.325 -10.912 -29.432 1.00 81.19 104 LEU A CA 1
ATOM 765 C C . LEU A 1 104 ? 5.895 -10.456 -29.098 1.00 81.19 104 LEU A C 1
ATOM 767 O O . LEU A 1 104 ? 4.988 -11.269 -28.926 1.00 81.19 104 LEU A O 1
ATOM 771 N N . LEU A 1 105 ? 5.659 -9.145 -29.062 1.00 81.62 105 LEU A N 1
ATOM 772 C CA . LEU A 1 105 ? 4.325 -8.568 -28.904 1.00 81.62 105 LEU A CA 1
ATOM 773 C C . LEU A 1 105 ? 3.442 -8.836 -30.127 1.00 81.62 105 LEU A C 1
ATOM 775 O O . LEU A 1 105 ? 2.242 -9.061 -29.971 1.00 81.62 105 LEU A O 1
ATOM 779 N N . ALA A 1 106 ? 4.021 -8.858 -31.330 1.00 83.00 106 ALA A N 1
ATOM 780 C CA . ALA A 1 106 ? 3.300 -9.254 -32.534 1.00 83.00 106 ALA A CA 1
ATOM 781 C C . ALA A 1 106 ? 2.915 -10.742 -32.504 1.00 83.00 106 ALA A C 1
ATOM 783 O O . ALA A 1 106 ? 1.821 -11.078 -32.949 1.00 83.00 106 ALA A O 1
ATOM 784 N N . LEU A 1 107 ? 3.766 -11.621 -31.958 1.00 82.81 107 LEU A N 1
ATOM 785 C CA . LEU A 1 107 ? 3.434 -13.026 -31.690 1.00 82.81 107 LEU A CA 1
ATOM 786 C C . LEU A 1 107 ? 2.260 -13.145 -30.712 1.00 82.81 107 LEU A C 1
ATOM 788 O O . LEU A 1 107 ? 1.264 -13.792 -31.024 1.00 82.81 107 LEU A O 1
ATOM 792 N N . ILE A 1 108 ? 2.331 -12.460 -29.567 1.00 84.38 108 ILE A N 1
ATOM 793 C CA . ILE A 1 108 ? 1.253 -12.463 -28.564 1.00 84.38 108 ILE A CA 1
ATOM 794 C C . ILE A 1 108 ? -0.057 -11.929 -29.160 1.00 84.38 108 ILE A C 1
ATOM 796 O O . ILE A 1 108 ? -1.125 -12.468 -28.888 1.00 84.38 108 ILE A O 1
ATOM 800 N N . GLY A 1 109 ? 0.016 -10.903 -30.011 1.00 81.56 109 GLY A N 1
ATOM 801 C CA . GLY A 1 109 ? -1.147 -10.320 -30.678 1.00 81.56 109 GLY A CA 1
ATOM 802 C C . GLY A 1 109 ? -1.854 -11.247 -31.674 1.00 81.56 109 GLY A C 1
ATOM 803 O O . GLY A 1 109 ? -2.997 -10.967 -32.031 1.00 81.56 109 GLY A O 1
ATOM 804 N N . ARG A 1 110 ? -1.215 -12.339 -32.118 1.00 83.50 110 ARG A N 1
ATOM 805 C CA . ARG A 1 110 ? -1.842 -13.358 -32.981 1.00 83.50 110 ARG A CA 1
ATOM 806 C C . ARG A 1 110 ? -2.634 -14.403 -32.200 1.00 83.50 110 ARG A C 1
ATOM 808 O O . ARG A 1 110 ? -3.431 -15.122 -32.800 1.00 83.50 110 ARG A O 1
ATOM 815 N N . LEU A 1 111 ? -2.449 -14.479 -30.881 1.00 82.56 111 LEU A N 1
ATOM 816 C CA . LEU A 1 111 ? -3.139 -15.465 -30.058 1.00 82.56 111 LEU A CA 1
ATOM 817 C C . LEU A 1 111 ? -4.656 -15.191 -30.034 1.00 82.56 111 LEU A C 1
ATOM 819 O O . LEU A 1 111 ? -5.066 -14.040 -29.872 1.00 82.56 111 LEU A O 1
ATOM 823 N N . PRO A 1 112 ? -5.517 -16.219 -30.142 1.00 78.81 112 PRO A N 1
ATOM 824 C CA . PRO A 1 112 ? -6.973 -16.043 -30.149 1.00 78.81 112 PRO A CA 1
ATOM 825 C C . PRO A 1 112 ? -7.531 -15.286 -28.934 1.00 78.81 112 PRO A C 1
ATOM 827 O O . PRO A 1 112 ? -8.447 -14.471 -29.066 1.00 78.81 112 PRO A O 1
ATOM 830 N N . SER A 1 113 ? -6.971 -15.519 -27.746 1.00 69.81 113 SER A N 1
ATOM 831 C CA . SER A 1 113 ? -7.361 -14.844 -26.506 1.00 69.81 113 SER A CA 1
ATOM 832 C C . SER A 1 113 ? -6.850 -13.411 -26.410 1.00 69.81 113 SER A C 1
ATOM 834 O O . SER A 1 113 ? -7.358 -12.659 -25.578 1.00 69.81 113 SER A O 1
ATOM 836 N N . ALA A 1 114 ? -5.940 -12.978 -27.290 1.00 63.44 114 ALA A N 1
ATOM 837 C CA . ALA A 1 114 ? -5.480 -11.594 -27.328 1.00 63.44 114 ALA A CA 1
ATOM 838 C C . ALA A 1 114 ? -6.635 -10.608 -27.572 1.00 63.44 114 ALA A C 1
ATOM 840 O O . ALA A 1 114 ? -6.526 -9.461 -27.170 1.00 63.44 114 ALA A O 1
ATOM 841 N N . GLY A 1 115 ? -7.759 -11.039 -28.162 1.00 46.19 115 GLY A N 1
ATOM 842 C CA . GLY A 1 115 ? -8.975 -10.223 -28.285 1.00 46.19 115 GLY A CA 1
ATOM 843 C C . GLY A 1 115 ? -10.045 -10.454 -27.204 1.00 46.19 115 GLY A C 1
ATOM 844 O O . GLY A 1 115 ? -10.982 -9.663 -27.115 1.00 46.19 115 GLY A O 1
ATOM 845 N N . GLY A 1 116 ? -9.939 -11.529 -26.409 1.00 38.19 116 GLY A N 1
ATOM 846 C CA . GLY A 1 116 ? -10.965 -11.998 -25.457 1.00 38.19 116 GLY A CA 1
ATOM 847 C C . GLY A 1 116 ? -10.558 -11.982 -23.976 1.00 38.19 116 GLY A C 1
ATOM 848 O O . GLY A 1 116 ? -11.394 -12.229 -23.110 1.00 38.19 116 GLY A O 1
ATOM 849 N N . LEU A 1 117 ? -9.298 -11.667 -23.668 1.00 39.50 117 LEU A N 1
ATOM 850 C CA . LEU A 1 117 ? -8.869 -11.210 -22.343 1.00 39.50 117 LEU A CA 1
ATOM 851 C C . LEU A 1 117 ? -9.626 -9.913 -21.995 1.00 39.50 117 LEU A C 1
ATOM 853 O O . LEU A 1 117 ? -9.940 -9.161 -22.921 1.00 39.50 117 LEU A O 1
ATOM 857 N N . PRO A 1 118 ? -9.919 -9.605 -20.715 1.00 31.92 118 PRO A N 1
ATOM 858 C CA . PRO A 1 118 ? -10.541 -8.335 -20.341 1.00 31.92 118 PRO A CA 1
ATOM 859 C C . PRO A 1 118 ? -9.698 -7.177 -20.905 1.00 31.92 118 PRO A C 1
ATOM 861 O O . PRO A 1 118 ? -8.614 -6.888 -20.411 1.00 31.92 118 PRO A O 1
ATOM 864 N N . SER A 1 119 ? -10.156 -6.613 -22.026 1.00 33.19 119 SER A N 1
ATOM 865 C CA . SER A 1 119 ? -9.481 -5.624 -22.872 1.00 33.19 119 SER A CA 1
ATOM 866 C C . SER A 1 119 ? -7.952 -5.766 -23.012 1.00 33.19 119 SER A C 1
ATOM 868 O O . SER A 1 119 ? -7.198 -4.962 -22.465 1.00 33.19 119 SER A O 1
ATOM 870 N N . ILE A 1 120 ? -7.487 -6.663 -23.884 1.00 36.84 120 ILE A N 1
ATOM 871 C CA . ILE A 1 120 ? -6.383 -6.298 -24.789 1.00 36.84 120 ILE A CA 1
ATOM 872 C C . ILE A 1 120 ? -7.050 -5.850 -26.096 1.00 36.84 120 ILE A C 1
ATOM 874 O O . ILE A 1 120 ? -7.229 -6.592 -27.054 1.00 36.84 120 ILE A O 1
ATOM 878 N N . GLY A 1 121 ? -7.558 -4.618 -26.095 1.00 27.27 121 GLY A N 1
ATOM 879 C CA . GLY A 1 121 ? -8.174 -4.026 -27.276 1.00 27.27 121 GLY A CA 1
ATOM 880 C C . GLY A 1 121 ? -7.105 -3.694 -28.311 1.00 27.27 121 GLY A C 1
ATOM 881 O O . GLY A 1 121 ? -6.338 -2.749 -28.129 1.00 27.27 121 GLY A O 1
ATOM 882 N N . ALA A 1 122 ? -7.087 -4.428 -29.421 1.00 27.94 122 ALA A N 1
ATOM 883 C CA . ALA A 1 122 ? -6.432 -3.997 -30.645 1.00 27.94 122 ALA A CA 1
ATOM 884 C C . ALA A 1 122 ? -7.123 -2.728 -31.177 1.00 27.94 122 ALA A C 1
ATOM 886 O O . ALA A 1 122 ? -8.034 -2.777 -31.998 1.00 27.94 122 ALA A O 1
ATOM 887 N N . SER A 1 123 ? -6.658 -1.567 -30.725 1.00 27.80 123 SER A N 1
ATOM 888 C CA . SER A 1 123 ? -6.725 -0.338 -31.506 1.00 27.80 123 SER A CA 1
ATOM 889 C C . SER A 1 123 ? -5.478 -0.281 -32.389 1.00 27.80 123 SER A C 1
ATOM 891 O O . SER A 1 123 ? -4.480 0.352 -32.057 1.00 27.80 123 SER A O 1
ATOM 893 N N . VAL A 1 124 ? -5.534 -0.955 -33.540 1.00 33.53 124 VAL A N 1
ATOM 894 C CA . VAL A 1 124 ? -4.506 -0.871 -34.600 1.00 33.53 124 VAL A CA 1
ATOM 895 C C . VAL A 1 124 ? -4.630 0.439 -35.408 1.00 33.53 124 VAL A C 1
ATOM 897 O O . VAL A 1 124 ? -3.872 0.669 -36.336 1.00 33.53 124 VAL A O 1
ATOM 900 N N . ASN A 1 125 ? -5.514 1.372 -35.026 1.00 28.47 125 ASN A N 1
ATOM 901 C CA . ASN A 1 125 ? -5.574 2.720 -35.623 1.00 28.47 125 ASN A CA 1
ATOM 902 C C . ASN A 1 125 ? -5.846 3.856 -34.625 1.00 28.47 125 ASN A C 1
ATOM 904 O O . ASN A 1 125 ? -6.405 4.902 -34.942 1.00 28.47 125 ASN A O 1
ATOM 908 N N . SER A 1 126 ? -5.369 3.672 -33.405 1.00 28.39 126 SER A N 1
ATOM 909 C CA . SER A 1 126 ? -5.022 4.756 -32.498 1.00 28.39 126 SER A CA 1
ATOM 910 C C . SER A 1 126 ? -4.028 4.138 -31.543 1.00 28.39 126 SER A C 1
ATOM 912 O O . SER A 1 126 ? -4.398 3.256 -30.768 1.00 28.39 126 SER A O 1
ATOM 914 N N . ILE A 1 127 ? -2.765 4.548 -31.647 1.00 31.30 127 ILE A N 1
ATOM 915 C CA . ILE A 1 127 ? -1.747 4.295 -30.633 1.00 31.30 127 ILE A CA 1
ATOM 916 C C . ILE A 1 127 ? -2.242 5.014 -29.373 1.00 31.30 127 ILE A C 1
ATOM 918 O O . ILE A 1 127 ? -1.817 6.124 -29.056 1.00 31.30 127 ILE A O 1
ATOM 922 N N . HIS A 1 128 ? -3.187 4.407 -28.654 1.00 29.20 128 HIS A N 1
ATOM 923 C CA . HIS A 1 12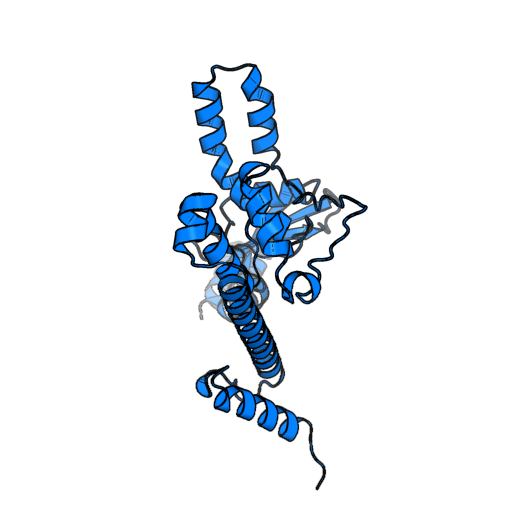8 ? -3.456 4.752 -27.275 1.00 29.20 128 HIS A CA 1
ATOM 924 C C . HIS A 1 128 ? -2.327 4.109 -26.490 1.00 29.20 128 HIS A C 1
ATOM 926 O O . HIS A 1 128 ? -2.406 2.998 -25.973 1.00 29.20 128 HIS A O 1
ATOM 932 N N . ARG A 1 129 ? -1.209 4.833 -26.497 1.00 32.69 129 ARG A N 1
ATOM 933 C CA . ARG A 1 129 ? -0.163 4.754 -25.499 1.00 32.69 129 ARG A CA 1
ATOM 934 C C . ARG A 1 129 ? -0.889 4.835 -24.157 1.00 32.69 129 ARG A C 1
ATOM 936 O O . ARG A 1 129 ? -1.158 5.929 -23.674 1.00 32.69 129 ARG A O 1
ATOM 943 N N . SER A 1 130 ? -1.233 3.693 -23.563 1.00 35.16 130 SER A N 1
ATOM 944 C CA . SER A 1 130 ? -1.365 3.613 -22.115 1.00 35.16 130 SER A CA 1
ATOM 945 C C . SER A 1 130 ? 0.039 3.901 -21.607 1.00 35.16 130 SER A C 1
ATOM 947 O O . SER A 1 130 ? 0.891 3.027 -21.460 1.00 35.16 130 SER A O 1
ATOM 949 N N . THR A 1 131 ? 0.363 5.188 -21.527 1.00 41.12 131 THR A N 1
ATOM 950 C CA . THR A 1 131 ? 1.490 5.679 -20.765 1.00 41.12 131 THR A CA 1
ATOM 951 C C . THR A 1 131 ? 1.295 5.068 -19.397 1.00 41.12 131 THR A C 1
ATOM 953 O O . THR A 1 131 ? 0.404 5.514 -18.680 1.00 41.12 131 THR A O 1
ATOM 956 N N . ILE A 1 132 ? 2.094 4.051 -19.043 1.00 52.62 132 ILE A N 1
ATOM 957 C CA . ILE A 1 132 ? 2.320 3.718 -17.638 1.00 52.62 132 ILE A CA 1
ATOM 958 C C . ILE A 1 132 ? 2.595 5.064 -16.995 1.00 52.62 132 ILE A C 1
ATOM 960 O O . ILE A 1 132 ? 3.593 5.715 -17.329 1.00 52.62 132 ILE A O 1
ATOM 964 N N . LYS A 1 133 ? 1.635 5.538 -16.203 1.00 68.44 133 LYS A N 1
ATOM 965 C CA . LYS A 1 133 ? 1.677 6.880 -15.654 1.00 68.44 133 LYS A CA 1
ATOM 966 C C . LYS A 1 133 ? 2.880 6.877 -14.729 1.00 68.44 133 LYS A C 1
ATOM 968 O O . LYS A 1 133 ? 2.947 6.138 -13.747 1.00 68.44 133 LYS A O 1
ATOM 973 N N . ARG A 1 134 ? 3.930 7.564 -15.171 1.00 80.19 134 ARG A N 1
ATOM 974 C CA . ARG A 1 134 ? 5.188 7.624 -14.438 1.00 80.19 134 ARG A CA 1
ATOM 975 C C . ARG A 1 134 ? 4.983 8.647 -13.343 1.00 80.19 134 ARG A C 1
ATOM 977 O O . ARG A 1 134 ? 4.869 9.834 -13.629 1.00 80.19 134 ARG A O 1
ATOM 984 N N . TYR A 1 135 ? 4.930 8.164 -12.117 1.00 87.69 135 TYR A N 1
ATOM 985 C CA . TYR A 1 135 ? 4.897 8.985 -10.926 1.00 87.69 135 TYR A CA 1
ATOM 986 C C . TYR A 1 135 ? 6.328 9.138 -10.450 1.00 87.69 135 TYR A C 1
ATOM 988 O O . TYR A 1 135 ? 7.009 8.151 -10.170 1.00 87.69 135 TYR A O 1
ATOM 996 N N . ARG A 1 136 ? 6.806 10.374 -10.392 1.00 88.69 136 ARG A N 1
ATOM 997 C CA . ARG A 1 136 ? 8.136 10.686 -9.886 1.00 88.69 136 ARG A CA 1
ATOM 998 C C . ARG A 1 136 ? 7.989 11.390 -8.554 1.00 88.69 136 ARG A C 1
ATOM 1000 O O . ARG A 1 136 ? 7.145 12.269 -8.421 1.00 88.69 136 ARG A O 1
ATOM 1007 N N . SER A 1 137 ? 8.784 10.962 -7.586 1.00 90.94 137 SER A N 1
ATOM 1008 C CA . SER A 1 137 ? 8.943 11.695 -6.344 1.00 90.94 137 SER A CA 1
ATOM 1009 C C . SER A 1 137 ? 9.742 12.968 -6.625 1.00 90.94 137 SER A C 1
ATOM 1011 O O . SER A 1 137 ? 10.619 12.981 -7.497 1.00 90.94 137 SER A O 1
ATOM 1013 N N . SER A 1 138 ? 9.481 14.032 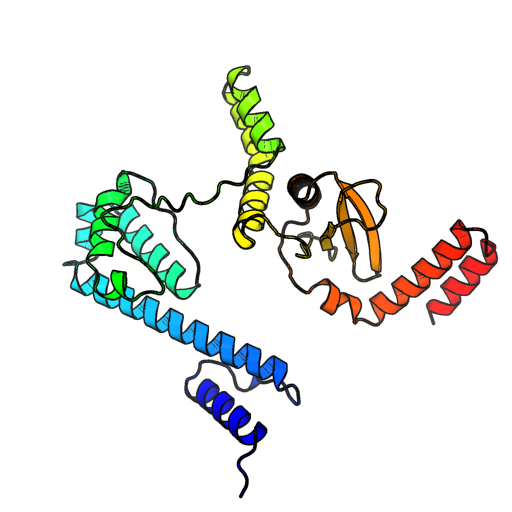-5.876 1.00 92.94 138 SER A N 1
ATOM 1014 C CA . SER A 1 138 ? 10.248 15.273 -5.947 1.00 92.94 138 SER A CA 1
ATOM 1015 C C . SER A 1 138 ? 11.731 15.017 -5.675 1.00 92.94 138 SER A C 1
ATOM 1017 O O . SER A 1 138 ? 12.585 15.580 -6.355 1.00 92.94 138 SER A O 1
ATOM 1019 N N . SER A 1 139 ? 12.066 14.096 -4.762 1.00 88.56 139 SER A N 1
ATOM 1020 C CA . SER A 1 139 ? 13.461 13.681 -4.533 1.00 88.56 139 SER A CA 1
ATOM 1021 C C . SER A 1 139 ? 14.116 13.113 -5.799 1.00 88.56 139 SER A C 1
ATOM 1023 O O . SER A 1 139 ? 15.266 13.435 -6.096 1.00 88.56 139 SER A O 1
ATOM 1025 N N . TRP A 1 140 ? 13.396 12.288 -6.568 1.00 90.31 140 TRP A N 1
ATOM 1026 C CA . TRP A 1 140 ? 13.903 11.735 -7.825 1.00 90.31 140 TRP A CA 1
ATOM 1027 C C . TRP A 1 140 ? 14.058 12.811 -8.902 1.00 90.31 140 TRP A C 1
ATOM 1029 O O . TRP A 1 140 ? 15.073 12.842 -9.597 1.00 90.31 140 TRP A O 1
ATOM 1039 N N . GLU A 1 141 ? 13.075 13.702 -9.036 1.00 91.75 141 GLU A N 1
ATOM 1040 C CA . GLU A 1 141 ? 13.126 14.805 -10.002 1.00 91.75 141 GLU A CA 1
ATOM 1041 C C . GLU A 1 141 ? 14.292 15.750 -9.723 1.00 91.75 141 GLU A C 1
ATOM 1043 O O . GLU A 1 141 ? 15.046 16.062 -10.643 1.00 91.75 141 GLU A O 1
ATOM 1048 N N . ASN A 1 142 ? 14.502 16.113 -8.457 1.00 90.94 142 ASN A N 1
ATOM 1049 C CA . ASN A 1 142 ? 15.604 16.971 -8.032 1.00 90.94 142 ASN A CA 1
ATOM 1050 C C . ASN A 1 142 ? 16.968 16.341 -8.340 1.00 90.94 142 ASN A C 1
ATOM 1052 O O . ASN A 1 142 ? 17.842 17.007 -8.895 1.00 90.94 142 ASN A O 1
ATOM 1056 N N . VAL A 1 143 ? 17.150 15.049 -8.039 1.00 88.50 143 VAL A N 1
ATOM 1057 C CA . VAL A 1 143 ? 18.402 14.341 -8.350 1.00 88.50 143 VAL A CA 1
ATOM 1058 C C . VAL A 1 143 ? 18.619 14.237 -9.859 1.00 88.50 143 VAL A C 1
ATOM 1060 O O . VAL A 1 143 ? 19.737 14.449 -10.326 1.00 88.50 143 VAL A O 1
ATOM 1063 N N . CYS A 1 144 ? 17.578 13.936 -10.642 1.00 87.12 144 CYS A N 1
ATOM 1064 C CA . CYS A 1 144 ? 17.692 13.898 -12.100 1.00 87.12 144 CYS A CA 1
ATOM 1065 C C . CYS A 1 144 ? 18.036 15.267 -12.693 1.00 87.12 144 CYS A C 1
ATOM 1067 O O . CYS A 1 144 ? 18.883 15.319 -13.575 1.00 87.12 144 CYS A O 1
ATOM 1069 N N . ALA A 1 145 ? 17.427 16.349 -12.202 1.00 89.94 145 ALA A N 1
ATOM 1070 C CA . ALA A 1 145 ? 17.715 17.703 -12.668 1.00 89.94 145 ALA A CA 1
ATOM 1071 C C . ALA A 1 145 ? 19.150 18.138 -12.329 1.00 89.94 145 ALA A C 1
ATOM 1073 O O . ALA A 1 145 ? 19.832 18.703 -13.172 1.00 89.94 145 ALA A O 1
ATOM 1074 N N . ALA A 1 146 ? 19.635 17.817 -11.127 1.00 85.56 146 ALA A N 1
ATOM 1075 C CA . ALA A 1 146 ? 20.997 18.149 -10.706 1.00 85.56 146 ALA A CA 1
ATOM 1076 C C . ALA A 1 146 ? 22.079 17.259 -11.346 1.00 85.56 146 ALA A C 1
ATOM 1078 O O . ALA A 1 146 ? 23.261 17.584 -11.271 1.00 85.56 146 ALA A O 1
ATOM 1079 N N . SER A 1 147 ? 21.699 16.122 -11.944 1.00 82.00 147 SER A N 1
ATOM 1080 C CA . SER A 1 147 ? 22.649 15.142 -12.492 1.00 82.00 147 SER A CA 1
ATOM 1081 C C . SER A 1 147 ? 23.458 15.674 -13.677 1.00 82.00 147 SER A C 1
ATOM 1083 O O . SER A 1 147 ? 24.549 15.162 -13.917 1.00 82.00 147 SER A O 1
ATOM 1085 N N . ASP A 1 148 ? 22.949 16.681 -14.391 1.00 82.62 148 ASP A N 1
ATOM 1086 C CA . ASP A 1 148 ? 23.631 17.284 -15.543 1.00 82.62 148 ASP A CA 1
ATOM 1087 C C . ASP A 1 148 ? 24.809 18.189 -15.122 1.00 82.62 148 ASP A C 1
ATOM 1089 O O . ASP A 1 148 ? 25.756 18.368 -15.888 1.00 82.62 148 ASP A O 1
ATOM 1093 N N . ASP A 1 149 ? 24.793 18.696 -13.882 1.00 88.94 149 ASP A N 1
ATOM 1094 C CA . ASP A 1 149 ? 25.767 19.667 -13.360 1.00 88.94 149 ASP A CA 1
ATOM 1095 C C . ASP A 1 149 ? 26.870 19.037 -12.487 1.00 88.94 149 ASP A C 1
ATOM 1097 O O . ASP A 1 149 ? 27.754 19.735 -11.980 1.00 88.94 149 ASP A O 1
ATOM 1101 N N . ILE A 1 150 ? 26.840 17.715 -12.281 1.00 88.81 150 ILE A N 1
ATOM 1102 C CA . ILE A 1 150 ? 27.751 16.998 -11.375 1.00 88.81 150 ILE A CA 1
ATOM 1103 C C . ILE A 1 150 ? 28.452 15.819 -12.069 1.00 88.81 150 ILE A C 1
ATOM 1105 O O . ILE A 1 150 ? 27.950 15.279 -13.055 1.00 88.81 150 ILE A O 1
ATOM 1109 N N . PRO A 1 151 ? 29.610 15.354 -11.555 1.00 91.31 151 PRO A N 1
ATOM 1110 C CA . PRO A 1 151 ? 30.291 14.187 -12.109 1.00 91.31 151 PRO A CA 1
ATOM 1111 C C . PRO A 1 151 ? 29.390 12.945 -12.157 1.00 91.31 151 PRO A C 1
ATOM 1113 O O . PRO A 1 151 ? 28.690 12.635 -11.191 1.00 91.31 151 PRO A O 1
ATOM 1116 N N . ALA A 1 152 ? 29.465 12.184 -13.253 1.00 83.12 152 ALA A N 1
ATOM 1117 C CA . ALA A 1 152 ? 28.570 11.054 -13.524 1.00 83.12 152 ALA A CA 1
ATOM 1118 C C . ALA A 1 152 ? 28.549 9.984 -12.412 1.00 83.12 152 ALA A C 1
ATOM 1120 O O . ALA A 1 152 ? 27.490 9.434 -12.100 1.00 83.12 152 ALA A O 1
ATOM 1121 N N . ASP A 1 153 ? 29.696 9.710 -11.784 1.00 85.50 153 ASP A N 1
ATOM 1122 C CA . ASP A 1 153 ? 29.782 8.761 -10.668 1.00 85.50 153 ASP A CA 1
ATOM 1123 C C . ASP A 1 153 ? 29.037 9.259 -9.424 1.00 85.50 153 ASP A C 1
ATOM 1125 O O . ASP A 1 153 ? 28.376 8.472 -8.743 1.00 85.50 153 ASP A O 1
ATOM 1129 N N . PHE A 1 154 ? 29.079 10.568 -9.162 1.00 84.88 154 PHE A N 1
ATOM 1130 C CA . PHE A 1 154 ? 28.348 11.185 -8.059 1.00 84.88 154 PHE A CA 1
ATOM 1131 C C . PHE A 1 154 ? 26.842 11.247 -8.355 1.00 84.88 154 PHE A C 1
ATOM 1133 O O . PHE A 1 154 ? 26.035 10.881 -7.504 1.00 84.88 154 PHE A O 1
ATOM 1140 N N . ALA A 1 155 ? 26.448 11.568 -9.594 1.00 80.50 155 ALA A N 1
ATOM 1141 C CA . ALA A 1 155 ? 25.053 11.476 -10.039 1.00 80.50 155 ALA A CA 1
ATOM 1142 C C . ALA A 1 155 ? 24.481 10.053 -9.922 1.00 80.50 155 ALA A C 1
ATOM 1144 O O . ALA A 1 155 ? 23.294 9.868 -9.647 1.00 80.50 155 ALA A O 1
ATOM 1145 N N . ARG A 1 156 ? 25.300 9.018 -10.159 1.00 81.00 156 ARG A N 1
ATOM 1146 C CA . ARG A 1 156 ? 24.893 7.623 -9.937 1.00 81.00 156 ARG A CA 1
ATOM 1147 C C . ARG A 1 156 ? 24.675 7.345 -8.450 1.00 81.00 156 ARG A C 1
ATOM 1149 O O . ARG A 1 156 ? 23.624 6.812 -8.118 1.00 81.00 156 ARG A O 1
ATOM 1156 N N . LEU A 1 157 ? 25.603 7.759 -7.584 1.00 81.50 157 LEU A N 1
ATOM 1157 C CA . LEU A 1 157 ? 25.480 7.579 -6.133 1.00 81.50 157 LEU A CA 1
ATOM 1158 C C . LEU A 1 157 ? 24.181 8.196 -5.590 1.00 81.50 157 LEU A C 1
ATOM 1160 O O . LEU A 1 157 ? 23.424 7.515 -4.905 1.00 81.50 157 LEU A O 1
ATOM 1164 N N . LEU A 1 158 ? 23.888 9.447 -5.959 1.00 83.44 158 LEU A N 1
ATOM 1165 C CA . LEU A 1 158 ? 22.662 10.125 -5.529 1.00 83.44 158 LEU A CA 1
ATOM 1166 C C . LEU A 1 158 ? 21.404 9.409 -6.033 1.00 83.44 158 LEU A C 1
ATOM 1168 O O . LEU A 1 158 ? 20.439 9.251 -5.290 1.00 83.44 158 LEU A O 1
ATOM 1172 N N . ARG A 1 159 ? 21.405 8.934 -7.288 1.00 84.00 159 ARG A N 1
ATOM 1173 C CA . ARG A 1 159 ? 20.278 8.159 -7.833 1.00 84.00 159 ARG A CA 1
ATOM 1174 C C . ARG A 1 159 ? 20.087 6.837 -7.106 1.00 84.00 159 ARG A C 1
ATOM 1176 O O . ARG A 1 159 ? 18.941 6.457 -6.884 1.00 84.00 159 ARG A O 1
ATOM 1183 N N . ASP A 1 160 ? 21.163 6.145 -6.752 1.00 81.38 160 ASP A N 1
ATOM 1184 C CA . ASP A 1 160 ? 21.089 4.884 -6.012 1.00 81.38 160 ASP A CA 1
ATOM 1185 C C . ASP A 1 160 ? 20.530 5.098 -4.598 1.00 81.38 160 ASP A C 1
ATOM 1187 O O . ASP A 1 160 ? 19.738 4.277 -4.133 1.00 81.38 160 ASP A O 1
ATOM 1191 N N . GLU A 1 161 ? 20.842 6.233 -3.964 1.00 83.44 161 GLU A N 1
ATOM 1192 C CA . GLU A 1 161 ? 20.291 6.630 -2.663 1.00 83.44 161 GLU A CA 1
ATOM 1193 C C . GLU A 1 161 ? 18.773 6.886 -2.716 1.00 83.44 161 GLU A C 1
ATOM 1195 O O . GLU A 1 161 ? 18.028 6.373 -1.880 1.00 83.44 161 GLU A O 1
ATOM 1200 N N . VAL A 1 162 ? 18.276 7.620 -3.723 1.00 84.69 162 VAL A N 1
ATOM 1201 C CA . VAL A 1 162 ? 16.837 7.957 -3.825 1.00 84.69 162 VAL A CA 1
ATOM 1202 C C . VAL A 1 162 ? 15.989 6.895 -4.538 1.00 84.69 162 VAL A C 1
ATOM 1204 O O . VAL A 1 162 ? 14.755 6.918 -4.468 1.00 84.69 162 VAL A O 1
ATOM 1207 N N . ARG A 1 163 ? 16.616 5.938 -5.234 1.00 80.50 163 ARG A N 1
ATOM 1208 C CA . ARG A 1 163 ? 15.931 4.901 -6.028 1.00 80.50 163 ARG A CA 1
ATOM 1209 C C . ARG A 1 163 ? 14.958 4.039 -5.208 1.00 80.50 163 ARG A C 1
ATOM 1211 O O . ARG A 1 163 ? 13.864 3.797 -5.720 1.00 80.50 163 ARG A O 1
ATOM 1218 N N . PRO A 1 164 ? 15.269 3.572 -3.981 1.00 86.25 164 PRO A N 1
ATOM 1219 C CA . PRO A 1 164 ? 14.317 2.804 -3.178 1.00 86.25 164 PRO A CA 1
ATOM 1220 C C . PRO A 1 164 ? 13.018 3.570 -2.894 1.00 86.25 164 PRO A C 1
ATOM 1222 O O . PRO A 1 164 ? 11.933 3.010 -3.066 1.00 86.25 164 PRO A O 1
ATOM 1225 N N . LEU A 1 165 ? 13.125 4.858 -2.545 1.00 88.12 165 LEU A N 1
ATOM 1226 C CA . LEU A 1 165 ? 11.975 5.744 -2.342 1.00 88.12 165 LEU A CA 1
ATOM 1227 C C . LEU A 1 165 ? 11.171 5.897 -3.637 1.00 88.12 165 LEU A C 1
ATOM 1229 O O . LEU A 1 165 ? 9.961 5.698 -3.629 1.00 88.12 165 LEU A O 1
ATOM 1233 N N . GLN A 1 166 ? 11.838 6.172 -4.761 1.00 90.94 166 GLN A N 1
ATOM 1234 C CA . GLN A 1 166 ? 11.183 6.296 -6.066 1.00 90.94 166 GLN A CA 1
ATOM 1235 C C . GLN A 1 166 ? 10.439 5.014 -6.476 1.00 90.94 166 GLN A C 1
ATOM 1237 O O . GLN A 1 166 ? 9.346 5.084 -7.039 1.00 90.94 166 GLN A O 1
ATOM 1242 N N . ILE A 1 167 ? 11.003 3.834 -6.197 1.00 81.94 167 ILE A N 1
ATOM 1243 C CA . ILE A 1 167 ? 10.344 2.548 -6.470 1.00 81.94 167 ILE A CA 1
ATOM 1244 C C . ILE A 1 167 ? 9.084 2.401 -5.613 1.00 81.94 167 ILE A C 1
ATOM 1246 O O . ILE A 1 167 ? 8.039 2.021 -6.141 1.00 81.94 167 ILE A O 1
ATOM 1250 N N . ALA A 1 168 ? 9.163 2.703 -4.314 1.00 85.25 168 ALA A N 1
ATOM 1251 C CA . ALA A 1 168 ? 8.006 2.649 -3.423 1.00 85.25 168 ALA A CA 1
ATOM 1252 C C . ALA A 1 168 ? 6.920 3.655 -3.846 1.00 85.25 168 ALA A C 1
ATOM 1254 O O . ALA A 1 168 ? 5.748 3.293 -3.927 1.00 85.25 168 ALA A O 1
ATOM 1255 N N . TYR A 1 169 ? 7.325 4.872 -4.216 1.00 88.25 169 TYR A N 1
ATOM 1256 C CA . TYR A 1 169 ? 6.440 5.941 -4.673 1.00 88.25 169 TYR A CA 1
ATOM 1257 C C . TYR A 1 169 ? 5.707 5.570 -5.960 1.00 88.25 169 TYR A C 1
ATOM 1259 O O . TYR A 1 169 ? 4.479 5.602 -6.002 1.00 88.25 169 TYR A O 1
ATOM 1267 N N . GLN A 1 170 ? 6.439 5.128 -6.990 1.00 88.94 170 GLN A N 1
ATOM 1268 C CA . GLN A 1 170 ? 5.834 4.656 -8.235 1.00 88.94 170 GLN A CA 1
ATOM 1269 C C . GLN A 1 170 ? 4.855 3.511 -7.967 1.00 88.94 170 GLN A C 1
ATOM 1271 O O . GLN A 1 170 ? 3.771 3.513 -8.543 1.00 88.94 170 GLN A O 1
ATOM 1276 N N . ARG A 1 171 ? 5.213 2.540 -7.115 1.00 84.06 171 ARG A N 1
ATOM 1277 C CA . ARG A 1 171 ? 4.348 1.392 -6.799 1.00 84.06 171 ARG A CA 1
ATOM 1278 C C . ARG A 1 171 ? 3.041 1.832 -6.151 1.00 84.06 171 ARG A C 1
ATOM 1280 O O . ARG A 1 171 ? 1.984 1.482 -6.665 1.00 84.06 171 ARG A O 1
ATOM 1287 N N . LEU A 1 172 ? 3.119 2.617 -5.076 1.00 83.75 172 LEU A N 1
ATOM 1288 C CA . LEU A 1 172 ? 1.942 3.081 -4.347 1.00 83.75 172 LEU A CA 1
ATOM 1289 C C . LEU A 1 172 ? 1.061 3.969 -5.230 1.00 83.75 172 LEU A C 1
ATOM 1291 O O . LEU A 1 172 ? -0.126 3.704 -5.378 1.00 83.75 172 LEU A O 1
ATOM 1295 N N . MET A 1 173 ? 1.642 4.973 -5.888 1.00 86.19 173 MET A N 1
ATOM 1296 C CA . MET A 1 173 ? 0.876 5.872 -6.750 1.00 86.19 173 MET A CA 1
ATOM 1297 C C . MET A 1 173 ? 0.240 5.123 -7.925 1.00 86.19 173 MET A C 1
ATOM 1299 O O . MET A 1 173 ? -0.912 5.379 -8.245 1.00 86.19 173 MET A O 1
ATOM 1303 N N . SER A 1 174 ? 0.930 4.157 -8.541 1.00 80.31 174 SER A N 1
ATOM 1304 C CA . SER A 1 174 ? 0.344 3.388 -9.655 1.00 80.31 174 SER A CA 1
ATOM 1305 C C . SER A 1 174 ? -0.790 2.475 -9.211 1.00 80.31 174 SER A C 1
ATOM 1307 O O . SER A 1 174 ? -1.771 2.354 -9.937 1.00 80.31 174 SER A O 1
ATOM 1309 N N . ALA A 1 175 ? -0.669 1.846 -8.038 1.00 77.69 175 ALA A N 1
ATOM 1310 C CA . ALA A 1 175 ? -1.690 0.939 -7.515 1.00 77.69 175 ALA A CA 1
ATOM 1311 C C . ALA A 1 175 ? -3.046 1.635 -7.302 1.00 77.69 175 ALA A C 1
ATOM 1313 O O . ALA A 1 175 ? -4.080 0.979 -7.365 1.00 77.69 175 ALA A O 1
ATOM 1314 N N . TYR A 1 176 ? -3.034 2.958 -7.111 1.00 79.75 176 TYR A N 1
ATOM 1315 C CA . TYR A 1 176 ? -4.222 3.770 -6.841 1.00 79.75 176 TYR A CA 1
ATOM 1316 C C . TYR A 1 176 ? -4.398 4.932 -7.837 1.00 79.75 176 TYR A C 1
ATOM 1318 O O . TYR A 1 176 ? -4.962 5.966 -7.486 1.00 79.75 176 TYR A O 1
ATOM 1326 N N . ASP A 1 177 ? -3.865 4.813 -9.062 1.00 79.38 177 ASP A N 1
ATOM 1327 C CA . ASP A 1 177 ? -3.922 5.833 -10.134 1.00 79.38 177 ASP A CA 1
ATOM 1328 C C . ASP A 1 177 ? -3.614 7.278 -9.668 1.00 79.38 177 ASP A C 1
ATOM 1330 O O . ASP A 1 177 ? -4.170 8.282 -10.118 1.00 79.38 177 ASP A O 1
ATOM 1334 N N . GLY A 1 178 ? -2.647 7.415 -8.766 1.00 82.06 178 GLY A N 1
ATOM 1335 C CA . GLY A 1 178 ? -2.161 8.683 -8.227 1.00 82.06 178 GLY A CA 1
ATOM 1336 C C . GLY A 1 178 ? -3.003 9.253 -7.090 1.00 82.06 178 GLY A C 1
ATOM 1337 O O . GLY A 1 178 ? -2.729 10.369 -6.658 1.00 82.06 178 GLY A O 1
ATOM 1338 N N . HIS A 1 179 ? -3.985 8.499 -6.596 1.00 87.62 179 HIS A N 1
ATOM 1339 C CA . HIS A 1 179 ? -4.896 8.910 -5.531 1.00 87.62 179 HIS A CA 1
ATOM 1340 C C . HIS A 1 179 ? -4.895 7.923 -4.343 1.00 87.62 179 HIS A C 1
ATOM 1342 O O . HIS A 1 179 ? -5.959 7.444 -3.957 1.00 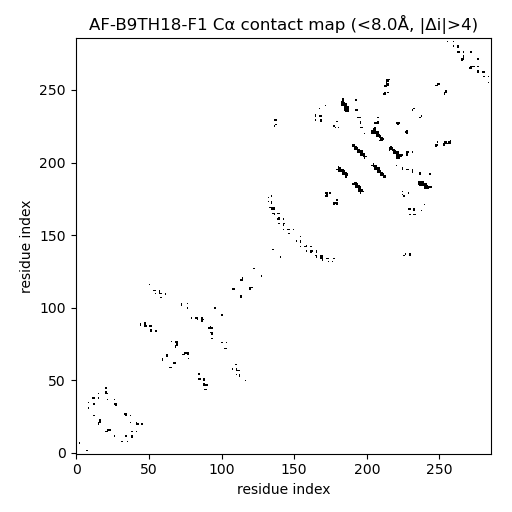87.62 179 HIS A O 1
ATOM 1348 N N . PRO A 1 180 ? -3.742 7.611 -3.713 1.00 89.00 180 PRO A N 1
ATOM 1349 C CA . PRO A 1 180 ? -3.663 6.663 -2.592 1.00 89.00 180 PRO A CA 1
ATOM 1350 C C . PRO A 1 180 ? -4.142 7.267 -1.253 1.00 89.00 180 PRO A C 1
ATOM 1352 O O . PRO A 1 180 ? -3.575 6.991 -0.197 1.00 89.00 180 PRO A O 1
ATOM 1355 N N . ALA A 1 181 ? -5.151 8.139 -1.278 1.00 87.25 181 ALA A N 1
ATOM 1356 C CA . ALA A 1 181 ? -5.715 8.717 -0.064 1.00 87.25 181 ALA A CA 1
ATOM 1357 C C . ALA A 1 181 ? -6.423 7.629 0.763 1.00 87.25 181 ALA A C 1
ATOM 1359 O O . ALA A 1 181 ? -7.141 6.797 0.219 1.00 87.25 181 ALA A O 1
ATOM 1360 N N . GLY A 1 182 ? -6.216 7.643 2.077 1.00 83.81 182 GLY A N 1
ATOM 1361 C CA . GLY A 1 182 ? -6.761 6.671 3.022 1.00 83.81 182 GLY A CA 1
ATOM 1362 C C . GLY A 1 182 ? -6.012 5.342 3.070 1.00 83.81 182 GLY A C 1
ATOM 1363 O O . GLY A 1 182 ? -6.275 4.553 3.964 1.00 83.81 182 GLY A O 1
ATOM 1364 N N . ILE A 1 183 ? -5.064 5.094 2.163 1.00 92.06 183 ILE A N 1
ATOM 1365 C CA . ILE A 1 183 ? -4.375 3.805 2.093 1.00 92.06 183 ILE A CA 1
ATOM 1366 C C . ILE A 1 183 ? -3.318 3.705 3.190 1.00 92.06 183 ILE A C 1
ATOM 1368 O O . ILE A 1 183 ? -2.330 4.446 3.185 1.00 92.06 183 ILE A O 1
ATOM 1372 N N . GLU A 1 184 ? -3.498 2.752 4.101 1.00 94.50 184 GLU A N 1
ATOM 1373 C CA . GLU A 1 184 ? -2.548 2.496 5.173 1.00 94.50 184 GLU A CA 1
ATOM 1374 C C . GLU A 1 184 ? -1.291 1.796 4.662 1.00 94.50 184 GLU A C 1
ATOM 1376 O O . GLU A 1 184 ? -1.326 0.843 3.879 1.00 94.50 184 GLU A O 1
ATOM 1381 N N . CYS A 1 185 ? -0.147 2.281 5.131 1.00 94.44 185 CYS A N 1
ATOM 1382 C CA . CYS A 1 185 ? 1.160 1.706 4.879 1.00 94.44 185 CYS A CA 1
ATOM 1383 C C . CYS A 1 185 ? 1.867 1.443 6.210 1.00 94.44 185 CYS A C 1
ATOM 1385 O O . CYS A 1 185 ? 1.966 2.327 7.058 1.00 94.44 185 CYS A O 1
ATOM 1387 N N . ARG A 1 186 ? 2.390 0.231 6.384 1.00 97.12 186 ARG A N 1
ATOM 1388 C CA . ARG A 1 186 ? 3.135 -0.223 7.560 1.00 97.12 186 ARG A CA 1
ATOM 1389 C C . ARG A 1 186 ? 4.637 0.005 7.393 1.00 97.12 186 ARG A C 1
ATOM 1391 O O . ARG A 1 186 ? 5.194 -0.137 6.296 1.00 97.12 186 ARG A O 1
ATOM 1398 N N . MET A 1 187 ? 5.319 0.300 8.497 1.00 94.06 187 MET A N 1
ATOM 1399 C CA . MET A 1 187 ? 6.778 0.188 8.584 1.00 94.06 187 MET A CA 1
ATOM 1400 C C . MET A 1 187 ? 7.211 -1.278 8.517 1.00 94.06 187 MET A C 1
ATOM 1402 O O . MET A 1 187 ? 6.595 -2.140 9.124 1.00 94.06 187 MET A O 1
ATOM 1406 N N . LYS A 1 188 ? 8.317 -1.594 7.835 1.00 84.88 188 LYS A N 1
ATOM 1407 C CA . LYS A 1 188 ? 8.771 -2.997 7.716 1.00 84.88 188 LYS A CA 1
ATOM 1408 C C . LYS A 1 188 ? 9.062 -3.659 9.067 1.00 84.88 188 LYS A C 1
ATOM 1410 O O . LYS A 1 188 ? 8.640 -4.789 9.293 1.00 84.88 188 LYS A O 1
ATOM 1415 N N . GLU A 1 189 ? 9.769 -2.949 9.940 1.00 88.88 189 GLU A N 1
ATOM 1416 C CA . GLU A 1 189 ? 10.359 -3.493 11.173 1.00 88.88 189 GLU A CA 1
ATOM 1417 C C . GLU A 1 189 ? 9.560 -3.159 12.437 1.00 88.88 189 GLU A C 1
ATOM 1419 O O . GLU A 1 189 ? 9.979 -3.493 13.544 1.00 88.88 189 GLU A O 1
ATOM 1424 N N . ARG A 1 190 ? 8.439 -2.446 12.297 1.00 90.12 190 ARG A N 1
ATOM 1425 C CA . ARG A 1 190 ? 7.642 -1.977 13.429 1.00 90.12 190 ARG A CA 1
ATOM 1426 C C . ARG A 1 190 ? 6.161 -2.132 13.137 1.00 90.12 190 ARG A C 1
ATOM 1428 O O . ARG A 1 190 ? 5.714 -1.940 12.010 1.00 90.12 190 ARG A O 1
ATOM 1435 N N . GLU A 1 191 ? 5.414 -2.416 14.192 1.00 93.94 191 GLU A N 1
ATOM 1436 C CA . GLU A 1 191 ? 3.953 -2.399 14.210 1.00 93.94 191 GLU A CA 1
ATOM 1437 C C . GLU A 1 191 ? 3.474 -0.947 14.319 1.00 93.94 191 GLU A C 1
ATOM 1439 O O . GLU A 1 191 ? 2.970 -0.506 15.348 1.00 93.94 191 GLU A O 1
ATOM 1444 N N . SER A 1 192 ? 3.757 -0.184 13.265 1.00 95.50 192 SER A N 1
ATOM 1445 C CA . SER A 1 192 ? 3.398 1.220 13.115 1.00 95.50 192 SER A CA 1
ATOM 1446 C C . SER A 1 192 ? 2.984 1.471 11.673 1.00 95.50 192 SER A C 1
ATOM 1448 O O . SER A 1 192 ? 3.616 0.971 10.732 1.00 95.50 192 SER A O 1
ATOM 1450 N N . TRP A 1 193 ? 1.932 2.259 11.509 1.00 97.75 193 TRP A N 1
ATOM 1451 C CA . TRP A 1 193 ? 1.279 2.541 10.243 1.00 97.75 193 TRP A CA 1
ATOM 1452 C C . TRP A 1 193 ? 1.086 4.039 10.046 1.00 97.75 193 TRP A C 1
ATOM 1454 O O . TRP A 1 193 ? 1.031 4.827 10.994 1.00 97.75 193 TRP A O 1
ATOM 1464 N N . ALA A 1 194 ? 0.946 4.426 8.785 1.00 96.38 194 ALA A N 1
ATOM 1465 C CA . ALA A 1 194 ? 0.560 5.767 8.400 1.00 96.38 194 ALA A CA 1
ATOM 1466 C C . ALA A 1 194 ? -0.323 5.749 7.154 1.00 96.38 194 ALA A C 1
ATOM 1468 O O . ALA A 1 194 ? -0.244 4.824 6.347 1.00 96.38 194 ALA A O 1
ATOM 1469 N N . PHE A 1 195 ? -1.142 6.784 6.989 1.00 92.06 195 PHE A N 1
ATOM 1470 C CA . PHE A 1 195 ? -1.927 7.019 5.777 1.00 92.06 195 PHE A CA 1
ATOM 1471 C C . PHE A 1 195 ? -2.084 8.517 5.516 1.00 92.06 195 PHE A C 1
ATOM 1473 O O . PHE A 1 195 ? -2.082 9.329 6.446 1.00 92.06 195 PHE A O 1
ATOM 1480 N N . ALA A 1 196 ? -2.229 8.886 4.243 1.00 92.69 196 ALA A N 1
ATOM 1481 C CA . ALA A 1 196 ? -2.493 10.259 3.826 1.00 92.69 196 ALA A CA 1
ATOM 1482 C C . ALA A 1 196 ? -4.002 10.503 3.677 1.00 92.69 196 ALA A C 1
ATOM 1484 O O . ALA A 1 196 ? -4.699 9.690 3.083 1.00 92.69 196 ALA A O 1
ATOM 1485 N N . LEU A 1 197 ? -4.520 11.628 4.163 1.00 86.44 197 LEU A N 1
ATOM 1486 C CA . LEU A 1 197 ? -5.924 12.025 4.027 1.00 86.44 197 LEU A CA 1
ATOM 1487 C C . LEU A 1 197 ? -6.057 13.545 3.893 1.00 86.44 197 LEU A C 1
ATOM 1489 O O . LEU A 1 197 ? -5.116 14.276 4.197 1.00 86.44 197 LEU A O 1
ATOM 1493 N N . SER A 1 198 ? -7.219 14.032 3.457 1.00 85.00 198 SER A N 1
ATOM 1494 C CA . SER A 1 198 ? -7.508 15.470 3.464 1.00 85.00 198 SER A CA 1
ATOM 1495 C C . SER A 1 198 ? -7.461 16.015 4.893 1.00 85.00 198 SER A C 1
ATOM 1497 O O . SER A 1 198 ? -8.048 15.415 5.798 1.00 85.00 198 SER A O 1
ATOM 1499 N N . ASP A 1 199 ? -6.785 17.143 5.100 1.00 77.50 199 ASP A N 1
ATOM 1500 C CA . ASP A 1 199 ? -6.733 17.778 6.415 1.00 77.50 199 ASP A CA 1
ATOM 1501 C C . ASP A 1 199 ? -8.024 18.561 6.702 1.00 77.50 199 ASP A C 1
ATOM 1503 O O . ASP A 1 199 ? -8.568 19.246 5.838 1.00 77.50 199 ASP A O 1
ATOM 1507 N N . ALA A 1 200 ? -8.508 18.465 7.938 1.00 58.44 200 ALA A N 1
ATOM 1508 C CA . ALA A 1 200 ? -9.711 19.150 8.405 1.00 58.44 200 ALA A CA 1
ATOM 1509 C C . ALA A 1 200 ? -9.401 20.478 9.122 1.00 58.44 200 ALA A C 1
ATOM 1511 O O . ALA A 1 200 ? -10.321 21.234 9.428 1.00 58.44 200 ALA A O 1
ATOM 1512 N N . SER A 1 201 ? -8.123 20.768 9.410 1.00 63.09 201 SER A N 1
ATOM 1513 C CA . SER A 1 201 ? -7.714 21.928 10.220 1.00 63.09 201 SER A CA 1
ATOM 1514 C C . SER A 1 201 ? -7.661 23.262 9.457 1.00 63.09 201 SER A C 1
ATOM 1516 O O . SER A 1 201 ? -7.657 24.327 10.072 1.00 63.09 201 SER A O 1
ATOM 1518 N N . GLY A 1 202 ? -7.630 23.216 8.120 1.00 58.44 202 GLY A N 1
ATOM 1519 C CA . GLY A 1 202 ? -7.656 24.392 7.243 1.00 58.44 202 GLY A CA 1
ATOM 1520 C C . GLY A 1 202 ? -6.311 25.102 7.028 1.00 58.44 202 GLY A C 1
ATOM 1521 O O . GLY A 1 202 ? -6.264 26.037 6.233 1.00 58.44 202 GLY A O 1
ATOM 1522 N N . ALA A 1 203 ? -5.223 24.680 7.687 1.00 68.12 203 ALA A N 1
ATOM 1523 C CA . ALA A 1 203 ? -3.895 25.280 7.497 1.00 68.12 203 ALA A CA 1
ATOM 1524 C C . ALA A 1 203 ? -3.177 24.762 6.240 1.00 68.12 203 ALA A C 1
ATOM 1526 O O . ALA A 1 203 ? -2.515 25.528 5.542 1.00 68.12 203 ALA A O 1
ATOM 1527 N N . LYS A 1 204 ? -3.320 23.468 5.949 1.00 76.19 204 LYS A N 1
ATOM 1528 C CA . LYS A 1 204 ? -2.873 22.826 4.710 1.00 76.19 204 LYS A CA 1
ATOM 1529 C C . LYS A 1 204 ? -3.955 21.863 4.217 1.00 76.19 204 LYS A C 1
ATOM 1531 O O . LYS A 1 204 ? -4.931 21.627 4.921 1.00 76.19 204 LYS A O 1
ATOM 1536 N N . SER A 1 205 ? -3.804 21.334 3.003 1.00 84.81 205 SER A N 1
ATOM 1537 C CA . SER A 1 205 ? -4.862 20.540 2.352 1.00 84.81 205 SER A CA 1
ATOM 1538 C C . SER A 1 205 ? -4.806 19.047 2.687 1.00 84.81 205 SER A C 1
ATOM 1540 O O . SER A 1 205 ? -5.816 18.353 2.583 1.00 84.81 205 SER A O 1
ATOM 1542 N N . TRP A 1 206 ? -3.638 18.541 3.085 1.00 86.56 206 TRP A N 1
ATOM 1543 C CA . TRP A 1 206 ? -3.393 17.118 3.308 1.00 86.56 206 TRP A CA 1
ATOM 1544 C C . TRP A 1 206 ? -2.701 16.870 4.640 1.00 86.56 206 TRP A C 1
ATOM 1546 O O . TRP A 1 206 ? -1.931 17.696 5.126 1.00 86.56 206 TRP A O 1
ATOM 1556 N N . ARG A 1 207 ? -2.950 15.700 5.221 1.00 87.62 207 ARG A N 1
ATOM 1557 C CA . ARG A 1 207 ? -2.342 15.232 6.462 1.00 87.62 207 ARG A CA 1
ATOM 1558 C C . ARG A 1 207 ? -1.850 13.805 6.285 1.00 87.62 207 ARG A C 1
ATOM 1560 O O . ARG A 1 207 ? -2.544 12.993 5.686 1.00 87.62 207 ARG A O 1
ATOM 1567 N N . VAL A 1 208 ? -0.691 13.484 6.846 1.00 92.12 208 VAL A N 1
ATOM 1568 C CA . VAL A 1 208 ? -0.289 12.100 7.124 1.00 92.12 208 VAL A CA 1
ATOM 1569 C C . VAL A 1 208 ? -0.624 11.820 8.577 1.00 92.12 208 VAL A C 1
ATOM 1571 O O . VAL A 1 208 ? -0.107 12.500 9.462 1.00 92.12 208 VAL A O 1
ATOM 1574 N N . GLN A 1 209 ? -1.499 10.850 8.824 1.00 89.06 209 GLN A N 1
ATOM 1575 C CA . GLN A 1 209 ? -1.851 10.387 10.163 1.00 89.06 209 GLN A CA 1
ATOM 1576 C C . GLN A 1 209 ? -1.069 9.115 10.476 1.00 89.06 209 GLN A C 1
ATOM 1578 O O . GLN A 1 209 ? -1.079 8.182 9.679 1.00 89.06 209 GLN A O 1
ATOM 1583 N N . GLN A 1 210 ? -0.415 9.076 11.635 1.00 92.25 210 GLN A N 1
ATOM 1584 C CA . GLN A 1 210 ? 0.353 7.926 12.112 1.00 92.25 210 GLN A CA 1
ATOM 1585 C C . GLN A 1 210 ? -0.349 7.264 13.288 1.00 92.25 210 GLN A C 1
ATOM 1587 O O . GLN A 1 210 ? -0.952 7.952 14.125 1.00 92.25 210 GLN A O 1
ATOM 1592 N N . PHE A 1 211 ? -0.241 5.942 13.361 1.00 89.44 211 PHE A N 1
ATOM 1593 C CA . PHE A 1 211 ? -0.793 5.145 14.444 1.00 89.44 211 PHE A CA 1
ATOM 1594 C C . PHE A 1 211 ? -0.004 3.856 14.682 1.00 89.44 211 PHE A C 1
ATOM 1596 O O . PHE A 1 211 ? 0.690 3.364 13.795 1.00 89.44 211 PHE A O 1
ATOM 1603 N N . ASP A 1 212 ? -0.130 3.301 15.880 1.00 93.06 212 ASP A N 1
ATOM 1604 C CA . ASP A 1 212 ? 0.409 1.995 16.258 1.00 93.06 212 ASP A CA 1
ATOM 1605 C C . ASP A 1 212 ? -0.650 1.175 17.009 1.00 93.06 212 ASP A C 1
ATOM 1607 O O . ASP A 1 212 ? -1.837 1.476 16.964 1.00 93.06 212 ASP A O 1
ATOM 1611 N N . GLN A 1 213 ? -0.251 0.113 17.701 1.00 93.38 213 GLN A N 1
ATOM 1612 C CA . GLN A 1 213 ? -1.196 -0.733 18.434 1.00 93.38 213 GLN A CA 1
ATOM 1613 C C . GLN A 1 213 ? -1.876 -0.036 19.632 1.00 93.38 213 GLN A C 1
ATOM 1615 O O . GLN A 1 213 ? -2.872 -0.549 20.143 1.00 93.38 213 GLN A O 1
ATOM 1620 N N . ASP A 1 214 ? -1.355 1.108 20.080 1.00 85.31 214 ASP A N 1
ATOM 1621 C CA . ASP A 1 214 ? -1.828 1.870 21.237 1.00 85.31 214 ASP A CA 1
ATOM 1622 C C . ASP A 1 214 ? -2.586 3.153 20.842 1.00 85.31 214 ASP A C 1
ATOM 1624 O O . ASP A 1 214 ? -3.120 3.847 21.707 1.00 85.31 214 ASP A O 1
ATOM 1628 N N . GLY A 1 215 ? -2.701 3.476 19.554 1.00 79.81 215 GLY A N 1
ATOM 1629 C CA . GLY A 1 215 ? -3.511 4.602 19.091 1.00 79.81 215 GLY A CA 1
ATOM 1630 C C . GLY A 1 215 ? -2.810 5.488 18.074 1.00 79.81 215 GLY A C 1
ATOM 1631 O O . GLY A 1 215 ? -1.816 5.124 17.450 1.00 79.81 215 GLY A O 1
ATOM 1632 N N . PHE A 1 216 ? -3.340 6.699 17.914 1.00 85.06 216 PHE A N 1
ATOM 1633 C CA . PHE A 1 216 ? -2.709 7.730 17.099 1.00 85.06 216 PHE A CA 1
ATOM 1634 C C . PHE A 1 216 ? -1.480 8.304 17.810 1.00 85.06 216 PHE A C 1
ATOM 1636 O O . PHE A 1 216 ? -1.580 8.780 18.940 1.00 85.06 216 PHE A O 1
ATOM 1643 N N . ILE A 1 217 ? -0.337 8.306 17.123 1.00 84.38 217 ILE A N 1
ATOM 1644 C CA . ILE A 1 217 ? 0.957 8.715 17.702 1.00 84.38 217 ILE A CA 1
ATOM 1645 C C . ILE A 1 217 ? 1.479 10.044 17.159 1.00 84.38 217 ILE A C 1
ATOM 1647 O O . ILE A 1 217 ? 2.361 10.657 17.756 1.00 84.38 217 ILE A O 1
ATOM 1651 N N . GLY A 1 218 ? 0.947 10.511 16.031 1.00 79.75 218 GLY A N 1
ATOM 1652 C CA . GLY A 1 218 ? 1.412 11.748 15.421 1.00 79.75 218 GLY A CA 1
ATOM 1653 C C . GLY A 1 218 ? 0.740 12.046 14.096 1.00 79.75 218 GLY A C 1
ATOM 1654 O O . GLY A 1 218 ? 0.076 11.196 13.504 1.00 79.75 218 GLY A O 1
ATOM 1655 N N . HIS A 1 219 ? 0.909 13.277 13.634 1.00 88.31 219 HIS A N 1
ATOM 1656 C CA . HIS A 1 219 ? 0.496 13.677 12.301 1.00 88.31 219 HIS A CA 1
ATOM 1657 C C . HIS A 1 219 ? 1.408 14.773 11.752 1.00 88.31 219 HIS A C 1
ATOM 1659 O O . HIS A 1 219 ? 2.117 15.445 12.500 1.00 88.31 219 HIS A O 1
ATOM 1665 N N . MET A 1 220 ? 1.369 14.957 10.437 1.00 85.06 220 MET A N 1
ATOM 1666 C CA . MET A 1 220 ? 2.061 16.031 9.723 1.00 85.06 220 MET A CA 1
ATOM 1667 C C . MET A 1 220 ? 1.148 16.570 8.629 1.00 85.06 220 MET A C 1
ATOM 1669 O O . MET A 1 220 ? 0.370 15.798 8.070 1.00 85.06 220 MET A O 1
ATOM 1673 N N . CYS A 1 221 ? 1.257 17.855 8.301 1.00 88.62 221 CYS A N 1
ATOM 1674 C CA . CYS A 1 221 ? 0.416 18.493 7.290 1.00 88.62 221 CYS A CA 1
ATOM 1675 C C . CYS A 1 221 ? 1.227 18.928 6.058 1.00 88.62 221 CYS A C 1
ATOM 1677 O O . CYS A 1 221 ? 2.332 19.470 6.171 1.00 88.62 221 CYS A O 1
ATOM 1679 N N . PHE A 1 222 ? 0.628 18.758 4.882 1.00 89.31 222 PHE A N 1
ATOM 1680 C CA . PHE A 1 222 ? 1.234 18.932 3.563 1.00 89.31 222 PHE A CA 1
ATOM 1681 C C . PHE A 1 222 ? 0.298 19.682 2.622 1.00 89.31 222 PHE A C 1
ATOM 1683 O O . PHE A 1 222 ? -0.928 19.630 2.763 1.00 89.31 222 PHE A O 1
ATOM 1690 N N . ASP A 1 223 ? 0.876 20.377 1.649 1.00 89.06 223 ASP A N 1
ATOM 1691 C CA . ASP A 1 223 ? 0.096 21.204 0.729 1.00 89.06 223 ASP A CA 1
ATOM 1692 C C . ASP A 1 223 ? -0.561 20.348 -0.361 1.00 89.06 223 ASP A C 1
ATOM 1694 O O . ASP A 1 223 ? -1.601 20.717 -0.910 1.00 89.06 223 ASP A O 1
ATOM 1698 N N . SER A 1 224 ? -0.009 19.157 -0.624 1.00 91.31 224 SER A N 1
ATOM 1699 C CA . SER A 1 224 ? -0.499 18.236 -1.650 1.00 91.31 224 SER A CA 1
ATOM 1700 C C . SER A 1 224 ? -0.417 16.757 -1.236 1.00 91.31 224 SER A C 1
ATOM 1702 O O . SER A 1 224 ? 0.422 16.366 -0.424 1.00 91.31 224 SER A O 1
ATOM 1704 N N . LEU A 1 225 ? -1.270 15.914 -1.834 1.00 88.56 225 LEU A N 1
ATOM 1705 C CA . LEU A 1 225 ? -1.221 14.455 -1.662 1.00 88.56 225 LEU A CA 1
ATOM 1706 C C . LEU A 1 225 ? 0.115 13.846 -2.126 1.00 88.56 225 LEU A C 1
ATOM 1708 O O . LEU A 1 225 ? 0.665 13.041 -1.378 1.00 88.56 225 LEU A O 1
ATOM 1712 N N . PRO A 1 226 ? 0.670 14.209 -3.303 1.00 93.88 226 PRO A N 1
ATOM 1713 C CA . PRO A 1 226 ? 1.983 13.730 -3.735 1.00 93.88 226 PRO A CA 1
ATOM 1714 C C . PRO A 1 226 ? 3.089 13.943 -2.696 1.00 93.88 226 PRO A C 1
ATOM 1716 O O . PRO A 1 226 ? 3.857 13.018 -2.443 1.00 93.88 226 PRO A O 1
ATOM 1719 N N . GLU A 1 227 ? 3.134 15.128 -2.083 1.00 94.19 227 GLU A N 1
ATOM 1720 C CA . GLU A 1 2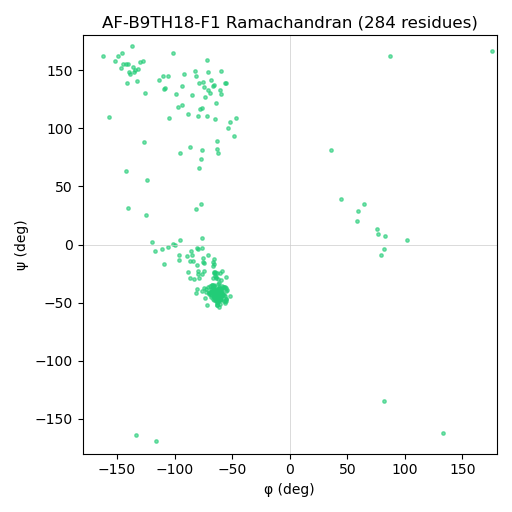27 ? 4.105 15.484 -1.043 1.00 94.19 227 GLU A CA 1
ATOM 1721 C C . GLU A 1 227 ? 3.891 14.647 0.227 1.00 94.19 227 GLU A C 1
ATOM 1723 O O . GLU A 1 227 ? 4.826 14.021 0.720 1.00 94.19 227 GLU A O 1
ATOM 1728 N N . ALA A 1 228 ? 2.642 14.550 0.698 1.00 94.06 228 ALA A N 1
ATOM 1729 C CA . ALA A 1 228 ? 2.280 13.734 1.857 1.00 94.06 228 ALA A CA 1
ATOM 1730 C C . ALA A 1 228 ? 2.692 12.262 1.687 1.00 94.06 228 ALA A C 1
ATOM 1732 O O . ALA A 1 228 ? 3.244 11.645 2.599 1.00 94.06 228 ALA A O 1
ATOM 1733 N N . VAL A 1 229 ? 2.437 11.696 0.505 1.00 95.75 229 VAL A N 1
ATOM 1734 C CA . VAL A 1 229 ? 2.781 10.310 0.170 1.00 95.75 229 VAL A CA 1
ATOM 1735 C C . VAL A 1 229 ? 4.292 10.112 0.120 1.00 95.75 229 VAL A C 1
ATOM 1737 O O . VAL A 1 229 ? 4.793 9.121 0.648 1.00 95.75 229 VAL A O 1
ATOM 1740 N N . GLU A 1 230 ? 5.033 11.031 -0.498 1.00 96.94 230 GLU A N 1
ATOM 1741 C CA . GLU A 1 230 ? 6.491 10.935 -0.553 1.00 96.94 230 GLU A CA 1
ATOM 1742 C C . GLU A 1 230 ? 7.116 10.972 0.843 1.00 96.94 230 GLU A C 1
ATOM 1744 O O . GLU A 1 230 ? 7.950 10.119 1.156 1.00 96.94 230 GLU A O 1
ATOM 1749 N N . ASP A 1 231 ? 6.685 11.903 1.694 1.00 96.06 231 ASP A N 1
ATOM 1750 C CA . ASP A 1 231 ? 7.185 12.020 3.062 1.00 96.06 231 ASP A CA 1
ATOM 1751 C C . ASP A 1 231 ? 6.830 10.789 3.902 1.00 96.06 231 ASP A C 1
ATOM 1753 O O . ASP A 1 231 ? 7.695 10.243 4.590 1.00 96.06 231 ASP A O 1
ATOM 1757 N N . MET A 1 232 ? 5.601 10.277 3.782 1.00 95.88 232 MET A N 1
ATOM 1758 C CA . MET A 1 232 ? 5.186 9.029 4.427 1.00 95.88 232 MET A CA 1
ATOM 1759 C C . MET A 1 232 ? 6.107 7.857 4.044 1.00 95.88 232 MET A C 1
ATOM 1761 O O . MET A 1 232 ? 6.584 7.121 4.912 1.00 95.88 232 MET A O 1
ATOM 1765 N N . LEU A 1 233 ? 6.415 7.699 2.755 1.00 95.69 233 LEU A N 1
ATOM 1766 C CA . LEU A 1 233 ? 7.319 6.650 2.282 1.00 95.69 233 LEU A CA 1
ATOM 1767 C C . LEU A 1 233 ? 8.764 6.878 2.746 1.00 95.69 233 LEU A C 1
ATOM 1769 O O . LEU A 1 233 ? 9.441 5.916 3.115 1.00 95.69 233 LEU A O 1
ATOM 1773 N N . ARG A 1 234 ? 9.233 8.133 2.774 1.00 94.38 234 ARG A N 1
ATOM 1774 C CA . ARG A 1 234 ? 10.575 8.499 3.261 1.00 94.38 234 ARG A CA 1
ATOM 1775 C C . ARG A 1 234 ? 10.759 8.145 4.736 1.00 94.38 234 ARG A C 1
ATOM 1777 O O . ARG A 1 234 ? 11.845 7.730 5.128 1.00 94.38 234 ARG A O 1
ATOM 1784 N N . MET A 1 235 ? 9.697 8.236 5.535 1.00 92.00 235 MET A N 1
ATOM 1785 C CA . MET A 1 235 ? 9.699 7.796 6.934 1.00 92.00 235 MET A CA 1
ATOM 1786 C C . MET A 1 235 ? 9.754 6.272 7.113 1.00 92.00 235 MET A C 1
ATOM 1788 O O . MET A 1 235 ? 9.937 5.802 8.233 1.00 92.00 235 MET A O 1
ATOM 1792 N N . GLY A 1 236 ? 9.607 5.490 6.039 1.00 94.31 236 GLY A N 1
ATOM 1793 C CA . GLY A 1 236 ? 9.722 4.031 6.066 1.00 94.31 236 GLY A CA 1
ATOM 1794 C C . GLY A 1 236 ? 8.394 3.270 6.061 1.00 94.31 236 GLY A C 1
ATOM 1795 O O . GLY A 1 236 ? 8.416 2.037 6.113 1.00 94.31 236 GLY A O 1
ATOM 1796 N N . TYR A 1 237 ? 7.251 3.954 5.949 1.00 95.25 237 TYR A N 1
ATOM 1797 C CA . TYR A 1 237 ? 5.931 3.331 5.790 1.00 95.25 237 TYR A CA 1
ATOM 1798 C C . TYR A 1 237 ? 5.733 2.849 4.345 1.00 95.25 237 TYR A C 1
ATOM 1800 O O . TYR A 1 237 ? 5.034 3.479 3.565 1.00 95.25 237 TYR A O 1
ATOM 1808 N N . VAL A 1 238 ? 6.400 1.760 3.952 1.00 90.44 238 VAL A N 1
ATOM 1809 C CA . VAL A 1 238 ? 6.520 1.337 2.538 1.00 90.44 238 VAL A CA 1
ATOM 1810 C C . VAL A 1 238 ? 5.759 0.058 2.182 1.00 90.44 238 VAL A C 1
ATOM 1812 O O . VAL A 1 238 ? 5.789 -0.366 1.025 1.00 90.44 238 VAL A O 1
ATOM 1815 N N . VAL A 1 239 ? 5.127 -0.598 3.157 1.00 90.44 239 VAL A N 1
ATOM 1816 C CA . VAL A 1 239 ? 4.361 -1.835 2.943 1.00 90.44 239 VAL A CA 1
ATOM 1817 C C . VAL A 1 239 ? 2.880 -1.496 2.987 1.00 90.44 239 VAL A C 1
ATOM 1819 O O . VAL A 1 239 ? 2.372 -1.194 4.057 1.00 90.44 239 VAL A O 1
ATOM 1822 N N . THR A 1 240 ? 2.185 -1.538 1.852 1.00 89.94 240 THR A N 1
ATOM 1823 C CA . THR A 1 240 ? 0.730 -1.323 1.817 1.00 89.94 240 THR A CA 1
ATOM 1824 C C . THR A 1 240 ? 0.021 -2.362 2.674 1.00 89.94 240 THR A C 1
ATOM 1826 O O . THR A 1 240 ? 0.259 -3.558 2.503 1.00 89.94 240 THR A O 1
ATOM 1829 N N . ASP A 1 241 ? -0.855 -1.901 3.556 1.00 89.25 241 ASP A N 1
ATOM 1830 C CA . ASP A 1 241 ? -1.617 -2.734 4.478 1.00 89.25 241 ASP A CA 1
ATOM 1831 C C . ASP A 1 241 ? -3.053 -2.195 4.654 1.00 89.25 241 ASP A C 1
ATOM 1833 O O . ASP A 1 241 ? -3.408 -1.745 5.746 1.00 89.25 241 ASP A O 1
ATOM 1837 N N . PRO A 1 242 ? -3.874 -2.176 3.580 1.00 86.81 242 PRO A N 1
ATOM 1838 C CA . PRO A 1 242 ? -5.213 -1.595 3.631 1.00 86.81 242 PRO A CA 1
ATOM 1839 C C . PRO A 1 242 ? -6.083 -2.218 4.729 1.00 86.81 242 PRO A C 1
ATOM 1841 O O . PRO A 1 242 ? -6.058 -3.436 4.944 1.00 86.81 242 PRO A O 1
ATOM 1844 N N . GLY A 1 243 ? -6.849 -1.382 5.430 1.00 86.38 243 GLY A N 1
ATOM 1845 C CA . GLY A 1 243 ? -7.721 -1.812 6.528 1.00 86.38 243 GLY A CA 1
ATOM 1846 C C . GLY A 1 243 ? -6.978 -2.112 7.834 1.00 86.38 243 GLY A C 1
ATOM 1847 O O . GLY A 1 243 ? -7.568 -2.638 8.779 1.00 86.38 243 GLY A O 1
ATOM 1848 N N . ALA A 1 244 ? -5.683 -1.786 7.926 1.00 87.69 244 ALA A N 1
ATOM 1849 C CA . ALA A 1 244 ? -4.933 -1.909 9.173 1.00 87.69 244 ALA A CA 1
ATOM 1850 C C . ALA A 1 244 ? -5.557 -1.094 10.311 1.00 87.69 244 ALA A C 1
ATOM 1852 O O . ALA A 1 244 ? -5.567 -1.565 11.448 1.00 87.69 244 ALA A O 1
ATOM 1853 N N . LEU A 1 245 ? -6.106 0.091 10.021 1.00 82.69 245 LEU A N 1
ATOM 1854 C CA . LEU A 1 245 ? -6.732 0.923 11.046 1.00 82.69 245 LEU A CA 1
ATOM 1855 C C . LEU A 1 245 ? -7.965 0.245 11.651 1.00 82.69 245 LEU A C 1
ATOM 1857 O O . LEU A 1 245 ? -8.103 0.236 12.870 1.00 82.69 245 LEU A O 1
ATOM 1861 N N . ASP A 1 246 ? -8.811 -0.382 10.835 1.00 83.88 246 ASP A N 1
ATOM 1862 C CA . ASP A 1 246 ? -9.992 -1.106 11.319 1.00 83.88 246 ASP A CA 1
ATOM 1863 C C . ASP A 1 246 ? -9.590 -2.330 12.155 1.00 83.88 246 ASP A C 1
ATOM 1865 O O . ASP A 1 246 ? -10.111 -2.566 13.253 1.00 83.88 246 ASP A O 1
ATOM 1869 N N . ARG A 1 247 ? -8.588 -3.084 11.682 1.00 93.44 247 ARG A N 1
ATOM 1870 C CA . ARG A 1 247 ? -8.081 -4.261 12.401 1.00 93.44 247 ARG A CA 1
ATOM 1871 C C . ARG A 1 247 ? -7.450 -3.893 13.741 1.00 93.44 247 ARG A C 1
ATOM 1873 O O . ARG A 1 247 ? -7.755 -4.521 14.747 1.00 93.44 247 ARG A O 1
ATOM 1880 N N . VAL A 1 248 ? -6.577 -2.889 13.777 1.00 88.06 248 VAL A N 1
ATOM 1881 C CA . VAL A 1 248 ? -5.868 -2.487 15.003 1.00 88.06 248 VAL A CA 1
ATOM 1882 C C . VAL A 1 248 ? -6.794 -1.699 15.937 1.00 88.06 248 VAL A C 1
ATOM 1884 O O . VAL A 1 248 ? -6.797 -1.925 17.151 1.00 88.06 248 VAL A O 1
ATOM 1887 N N . GLY A 1 249 ? -7.631 -0.830 15.371 1.00 78.19 249 GLY A N 1
ATOM 1888 C CA . GLY A 1 249 ? -8.569 0.036 16.083 1.00 78.19 249 GLY A CA 1
ATOM 1889 C C . GLY A 1 249 ? -9.676 -0.708 16.829 1.00 78.19 249 GLY A C 1
ATOM 1890 O O . GLY A 1 249 ? -10.189 -0.202 17.827 1.00 78.19 249 GLY A O 1
ATOM 1891 N N . SER A 1 250 ? -10.007 -1.928 16.400 1.00 84.94 250 SER A N 1
ATOM 1892 C CA . SER A 1 250 ? -10.991 -2.791 17.069 1.00 84.94 250 SER A CA 1
ATOM 1893 C C . SER A 1 250 ? -10.443 -3.529 18.302 1.00 84.94 250 SER A C 1
ATOM 1895 O O . SER A 1 250 ? -11.193 -4.201 19.012 1.00 84.94 250 SER A O 1
ATOM 1897 N N . THR A 1 251 ? -9.147 -3.401 18.609 1.00 87.88 251 THR A N 1
ATOM 1898 C CA . THR A 1 251 ? -8.525 -4.128 19.724 1.00 87.88 251 THR A CA 1
ATOM 1899 C C . THR A 1 251 ? -8.745 -3.456 21.086 1.00 87.88 251 THR A C 1
ATOM 1901 O O . THR A 1 251 ? -8.772 -2.232 21.231 1.00 87.88 251 THR A O 1
ATOM 1904 N N . ALA A 1 252 ? -8.804 -4.268 22.149 1.00 90.56 252 ALA A N 1
ATOM 1905 C CA . ALA A 1 252 ? -8.850 -3.763 23.525 1.00 90.56 252 ALA A CA 1
ATOM 1906 C C . ALA A 1 252 ? -7.592 -2.957 23.907 1.00 90.56 252 ALA A C 1
ATOM 1908 O O . ALA A 1 252 ? -7.668 -2.044 24.734 1.00 90.56 252 ALA A O 1
ATOM 1909 N N . ARG A 1 253 ? -6.442 -3.288 23.298 1.00 92.31 253 ARG A N 1
ATOM 1910 C CA . ARG A 1 253 ? -5.178 -2.561 23.469 1.00 92.31 253 ARG A CA 1
ATOM 1911 C C . ARG A 1 253 ? -5.303 -1.131 22.946 1.00 92.31 253 ARG A C 1
ATOM 1913 O O . ARG A 1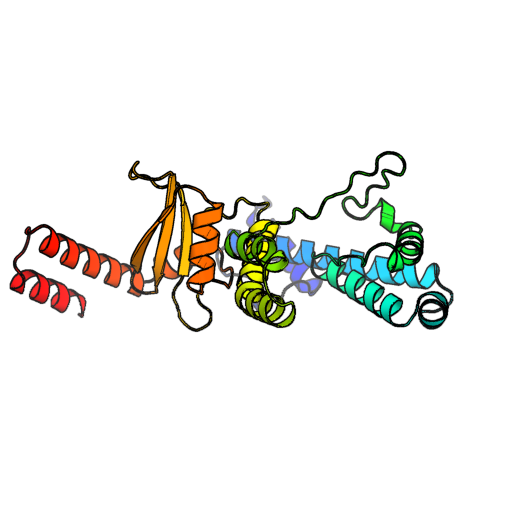 253 ? -5.087 -0.199 23.719 1.00 92.31 253 ARG A O 1
ATOM 1920 N N . TRP A 1 254 ? -5.772 -0.963 21.710 1.00 87.19 254 TRP A N 1
ATOM 1921 C CA . TRP A 1 254 ? -6.041 0.349 21.124 1.00 87.19 254 TRP A CA 1
ATOM 1922 C C . TRP A 1 254 ? -7.007 1.170 21.984 1.00 87.19 254 TRP A C 1
ATOM 1924 O O . TRP A 1 254 ? -6.712 2.304 22.357 1.00 87.19 254 TRP A O 1
ATOM 1934 N N . ALA A 1 255 ? -8.130 0.580 22.407 1.00 83.44 255 ALA A N 1
ATOM 1935 C CA . ALA A 1 255 ? -9.100 1.263 23.267 1.00 83.44 255 ALA A CA 1
ATOM 1936 C C . ALA A 1 255 ? -8.506 1.722 24.616 1.00 83.44 255 ALA A C 1
ATOM 1938 O O . ALA A 1 255 ? -8.959 2.712 25.199 1.00 83.44 255 ALA A O 1
ATOM 1939 N N . ARG A 1 256 ? -7.510 1.007 25.155 1.00 85.88 256 ARG A N 1
ATOM 1940 C CA . ARG A 1 256 ? -6.777 1.418 26.364 1.00 85.88 256 ARG A CA 1
ATOM 1941 C C . ARG A 1 256 ? -5.835 2.582 26.065 1.00 85.88 256 ARG A C 1
ATOM 1943 O O . ARG A 1 256 ? -5.833 3.563 26.808 1.00 85.88 256 ARG A O 1
ATOM 1950 N N . GLY A 1 257 ? -5.083 2.505 24.973 1.00 83.25 257 GLY A N 1
ATOM 1951 C CA . GLY A 1 257 ? -4.149 3.556 24.591 1.00 83.25 257 GLY A CA 1
ATOM 1952 C C . GLY A 1 257 ? -4.837 4.873 24.194 1.00 83.25 257 GLY A C 1
ATOM 1953 O O . GLY A 1 257 ? -4.406 5.932 24.646 1.00 83.25 257 GLY A O 1
ATOM 1954 N N . ILE A 1 258 ? -6.002 4.832 23.531 1.00 83.44 258 ILE A N 1
ATOM 1955 C CA . ILE A 1 258 ? -6.839 6.025 23.288 1.00 83.44 258 ILE A CA 1
ATOM 1956 C C . ILE A 1 258 ? -7.307 6.670 24.600 1.00 83.44 258 ILE A C 1
ATOM 1958 O O . ILE A 1 258 ? -7.238 7.891 24.749 1.00 83.44 258 ILE A O 1
ATOM 1962 N N . ARG A 1 259 ? -7.742 5.872 25.586 1.00 83.94 259 ARG A N 1
ATOM 1963 C CA . ARG A 1 259 ? -8.111 6.389 26.917 1.00 83.94 259 ARG A CA 1
ATOM 1964 C C . ARG A 1 259 ? -6.920 7.050 27.612 1.00 83.94 259 ARG A C 1
ATOM 1966 O O . ARG A 1 259 ? -7.065 8.145 28.153 1.00 83.94 259 ARG A O 1
ATOM 1973 N N . ARG A 1 260 ? -5.739 6.430 27.535 1.00 80.12 260 ARG A N 1
ATOM 1974 C CA . ARG A 1 260 ? -4.489 6.999 28.057 1.00 80.12 260 ARG A CA 1
ATOM 1975 C C . ARG A 1 260 ? -4.145 8.330 27.380 1.00 80.12 260 ARG A C 1
ATOM 1977 O O . ARG A 1 260 ? -3.831 9.295 28.073 1.00 80.12 260 ARG A O 1
ATOM 1984 N N . ALA A 1 261 ? -4.252 8.410 26.054 1.00 77.81 261 ALA A N 1
ATOM 1985 C CA . ALA A 1 261 ? -4.012 9.637 25.297 1.00 77.81 261 ALA A CA 1
ATOM 1986 C C . ALA A 1 261 ? -4.992 10.758 25.685 1.00 77.81 261 ALA A C 1
ATOM 1988 O O . ALA A 1 261 ? -4.572 11.896 25.876 1.00 77.81 261 ALA A O 1
ATOM 1989 N N . ALA A 1 262 ? -6.274 10.440 25.895 1.00 78.50 262 ALA A N 1
ATOM 1990 C CA . ALA A 1 262 ? -7.269 11.412 26.350 1.00 78.50 262 ALA A CA 1
ATOM 1991 C C . ALA A 1 262 ? -6.941 11.992 27.739 1.00 78.50 262 ALA A C 1
ATOM 1993 O O . ALA A 1 262 ? -7.127 13.185 27.968 1.00 78.50 262 ALA A O 1
ATOM 1994 N N . ILE A 1 263 ? -6.417 11.180 28.664 1.00 80.19 263 ILE A N 1
ATOM 1995 C CA . ILE A 1 263 ? -5.959 11.661 29.980 1.00 80.19 263 ILE A CA 1
ATOM 1996 C C . ILE A 1 263 ? -4.746 12.588 29.825 1.00 80.19 263 ILE A C 1
ATOM 1998 O O . ILE A 1 263 ? -4.713 13.667 30.418 1.00 80.19 263 ILE A O 1
ATOM 2002 N N . MET A 1 264 ? -3.774 12.207 28.990 1.00 76.44 264 MET A N 1
ATOM 2003 C CA . MET A 1 264 ? -2.609 13.052 28.695 1.00 76.44 264 MET A CA 1
ATOM 2004 C C . MET A 1 264 ? -3.025 14.395 28.078 1.00 76.44 264 MET A C 1
ATOM 2006 O O . MET A 1 264 ? -2.499 15.433 28.479 1.00 76.44 264 MET A O 1
ATOM 2010 N N . GLN A 1 265 ? -4.008 14.392 27.174 1.00 76.56 265 GLN A N 1
ATOM 2011 C CA . GLN A 1 265 ? -4.559 15.602 26.562 1.00 76.56 265 GLN A CA 1
ATOM 2012 C C . GLN A 1 265 ? -5.177 16.539 27.610 1.00 76.56 265 GLN A C 1
ATOM 2014 O O . GLN A 1 265 ? -4.848 17.723 27.640 1.00 76.56 265 GLN A O 1
ATOM 2019 N N . LYS A 1 266 ? -5.994 16.016 28.539 1.00 76.38 266 LYS A N 1
ATOM 2020 C CA . LYS A 1 266 ? -6.558 16.818 29.644 1.00 76.38 266 LYS A CA 1
ATOM 2021 C C . LYS A 1 266 ? -5.468 17.512 30.464 1.00 76.38 266 LYS A C 1
ATOM 2023 O O . LYS A 1 266 ? -5.652 18.649 30.895 1.00 76.38 266 LYS A O 1
ATOM 2028 N N . HIS A 1 267 ? -4.348 16.830 30.715 1.00 81.12 267 HIS A N 1
ATOM 2029 C CA . HIS A 1 267 ? -3.230 17.429 31.441 1.00 81.12 267 HIS A CA 1
ATOM 2030 C C . HIS A 1 267 ? -2.557 18.541 30.627 1.00 81.12 267 HIS A C 1
ATOM 2032 O O . HIS A 1 267 ? -2.313 19.620 31.163 1.00 81.12 267 HIS A O 1
ATOM 2038 N N . GLN A 1 268 ? -2.302 18.303 29.337 1.00 74.69 268 GLN A N 1
ATOM 2039 C CA . GLN A 1 268 ? -1.713 19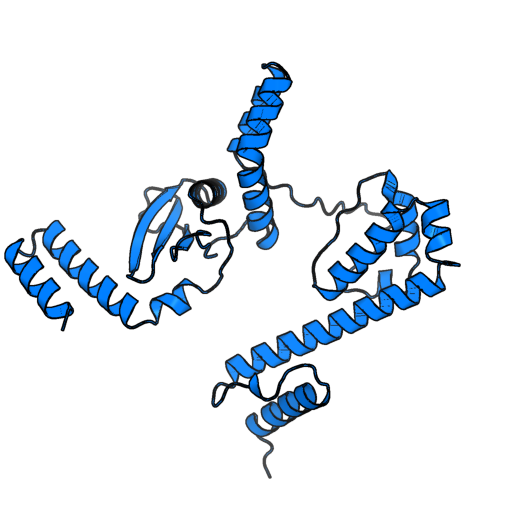.295 28.428 1.00 74.69 268 GLN A CA 1
ATOM 2040 C C . GLN A 1 268 ? -2.588 20.548 28.279 1.00 74.69 268 GLN A C 1
ATOM 2042 O O . GLN A 1 268 ? -2.065 21.654 28.173 1.00 74.69 268 GLN A O 1
ATOM 2047 N N . GLU A 1 269 ? -3.909 20.388 28.346 1.00 84.62 269 GLU A N 1
ATOM 2048 C CA . GLU A 1 269 ? -4.889 21.481 28.338 1.00 84.62 269 GLU A CA 1
ATOM 2049 C C . GLU A 1 269 ? -5.068 22.161 29.710 1.00 84.62 269 GLU A C 1
ATOM 2051 O O . GLU A 1 269 ? -5.819 23.128 29.833 1.00 84.62 269 GLU A O 1
ATOM 2056 N N . GLY A 1 270 ? -4.390 21.678 30.757 1.00 90.12 270 GLY A N 1
ATOM 2057 C CA . GLY A 1 270 ? -4.460 22.238 32.110 1.00 90.12 270 GLY A CA 1
ATOM 2058 C C . GLY A 1 270 ? -5.743 21.902 32.879 1.00 90.12 270 GLY A C 1
ATOM 2059 O O . GLY A 1 270 ? -6.001 22.505 33.920 1.00 90.12 270 GLY A O 1
ATOM 2060 N N . LEU A 1 271 ? -6.538 20.940 32.402 1.00 92.50 271 LEU A N 1
ATOM 2061 C CA . LEU A 1 271 ? -7.792 20.512 33.037 1.00 92.50 271 LEU A CA 1
ATOM 2062 C C . LEU A 1 271 ? -7.558 19.632 34.273 1.00 92.50 271 LEU A C 1
ATOM 2064 O O . LEU A 1 271 ? -8.408 19.578 35.161 1.00 92.50 271 LEU A O 1
ATOM 2068 N N . ILE A 1 272 ? -6.411 18.948 34.335 1.00 93.06 272 ILE A N 1
ATOM 2069 C CA . ILE A 1 272 ? -5.997 18.112 35.468 1.00 93.06 272 ILE A CA 1
ATOM 2070 C C . ILE A 1 272 ? -4.535 18.372 35.847 1.00 93.06 272 ILE A C 1
ATOM 2072 O O . ILE A 1 272 ? -3.685 18.704 35.015 1.00 93.06 272 ILE A O 1
ATOM 2076 N N . THR A 1 273 ? -4.226 18.187 37.128 1.00 93.62 273 THR A N 1
ATOM 2077 C CA . THR A 1 273 ? -2.848 18.237 37.631 1.00 93.62 273 THR A CA 1
ATOM 2078 C C . THR A 1 273 ? -2.047 17.015 37.180 1.00 93.62 273 THR A C 1
ATOM 2080 O O . THR A 1 273 ? -2.609 15.957 36.907 1.00 93.62 273 THR A O 1
ATOM 2083 N N . TYR A 1 274 ? -0.716 17.127 37.186 1.00 88.19 274 TYR A N 1
ATOM 2084 C CA . TYR A 1 274 ? 0.173 15.994 36.907 1.00 88.19 274 TYR A CA 1
ATOM 2085 C C . TYR A 1 274 ? -0.113 14.784 37.816 1.00 88.19 274 TYR A C 1
ATOM 2087 O O . TYR A 1 274 ? -0.120 13.653 37.347 1.00 88.19 274 TYR A O 1
ATOM 2095 N N . ARG A 1 275 ? -0.410 15.014 39.106 1.00 95.12 275 ARG A N 1
ATOM 2096 C CA . ARG A 1 275 ? -0.754 13.930 40.041 1.00 95.12 275 ARG A CA 1
ATOM 2097 C C . ARG A 1 275 ? -2.045 13.214 39.639 1.00 95.12 275 ARG A C 1
ATOM 2099 O O . ARG A 1 275 ? -2.042 11.999 39.557 1.00 95.12 275 ARG A O 1
ATOM 2106 N N . GLN A 1 276 ? -3.100 13.963 39.316 1.00 93.50 276 GLN A N 1
ATOM 2107 C CA . GLN A 1 276 ? -4.359 13.378 38.833 1.00 93.50 276 GLN A CA 1
ATOM 2108 C C . GLN A 1 276 ? -4.171 12.602 37.524 1.00 93.50 276 GLN A C 1
ATOM 2110 O O . GLN A 1 276 ? -4.761 11.544 37.358 1.00 93.50 276 GLN A O 1
ATOM 2115 N N . MET A 1 277 ? -3.330 13.102 36.612 1.00 90.75 277 MET A N 1
ATOM 2116 C CA . MET A 1 277 ? -2.987 12.390 35.379 1.00 90.75 277 MET A CA 1
ATOM 2117 C C . MET A 1 277 ? -2.325 11.037 35.673 1.00 90.75 277 MET A C 1
ATOM 2119 O O . MET A 1 277 ? -2.697 10.046 35.054 1.00 90.75 277 MET A O 1
ATOM 2123 N N . VAL A 1 278 ? -1.363 10.987 36.602 1.00 93.38 278 VAL A N 1
ATOM 2124 C CA . VAL A 1 278 ? -0.709 9.731 37.015 1.00 93.38 278 VAL A CA 1
ATOM 2125 C C . VAL A 1 278 ? -1.723 8.775 37.647 1.00 93.38 278 VAL A C 1
ATOM 2127 O O . VAL A 1 278 ? -1.822 7.643 37.189 1.00 93.38 278 VAL A O 1
ATOM 2130 N N . ASP A 1 279 ? -2.535 9.247 38.599 1.00 94.44 279 ASP A N 1
ATOM 2131 C CA . ASP A 1 279 ? -3.549 8.425 39.275 1.00 94.44 279 ASP A CA 1
ATOM 2132 C C . ASP A 1 279 ? -4.576 7.836 38.275 1.00 94.44 279 ASP A C 1
ATOM 2134 O O . ASP A 1 279 ? -4.933 6.661 38.360 1.00 94.44 279 ASP A O 1
ATOM 2138 N N . GLU A 1 280 ? -5.037 8.629 37.295 1.00 92.75 280 GLU A N 1
ATOM 2139 C CA . GLU A 1 280 ? -5.961 8.168 36.245 1.00 92.75 280 GLU A CA 1
ATOM 2140 C C . GLU A 1 280 ? -5.300 7.179 35.265 1.00 92.75 280 GLU A C 1
ATOM 2142 O O . GLU A 1 280 ? -5.969 6.260 34.791 1.00 92.75 280 GLU A O 1
ATOM 2147 N N . ILE A 1 281 ? -4.010 7.345 34.941 1.00 86.88 281 ILE A N 1
ATOM 2148 C CA . ILE A 1 281 ? -3.270 6.405 34.080 1.00 86.88 281 ILE A CA 1
ATOM 2149 C C . ILE A 1 281 ? -3.039 5.074 34.802 1.00 86.88 281 ILE A C 1
ATOM 2151 O O . ILE A 1 281 ? -3.214 4.025 34.184 1.00 86.88 281 ILE A O 1
ATOM 2155 N N . ASP A 1 282 ? -2.682 5.103 36.086 1.00 91.31 282 ASP A N 1
ATOM 2156 C CA . ASP A 1 282 ? -2.459 3.890 36.878 1.00 91.31 282 ASP A CA 1
ATOM 2157 C C . ASP A 1 282 ? -3.759 3.084 37.023 1.00 91.31 282 ASP A C 1
ATOM 2159 O O . ASP A 1 282 ? -3.754 1.868 36.850 1.00 91.31 282 ASP A O 1
ATOM 2163 N N . ALA A 1 283 ? -4.903 3.755 37.194 1.00 90.00 283 ALA A N 1
ATOM 2164 C CA . ALA A 1 283 ? -6.219 3.110 37.223 1.00 90.00 283 ALA A CA 1
ATOM 2165 C C . ALA A 1 283 ? -6.647 2.464 35.884 1.00 90.00 283 ALA A C 1
ATOM 2167 O O . ALA A 1 283 ? -7.624 1.718 35.854 1.00 90.00 283 ALA A O 1
ATOM 2168 N N . LEU A 1 284 ? -5.956 2.746 34.768 1.00 80.88 284 LEU A N 1
ATOM 2169 C CA . LEU A 1 284 ? -6.161 2.070 33.477 1.00 80.88 284 LEU A CA 1
ATOM 2170 C C . LEU A 1 284 ? -5.296 0.814 33.302 1.00 80.88 284 LEU A C 1
ATOM 2172 O O . LEU A 1 284 ? -5.460 0.119 32.291 1.00 80.88 284 LEU A O 1
ATOM 2176 N N . ALA A 1 285 ? -4.326 0.573 34.189 1.00 67.81 285 ALA A N 1
ATOM 2177 C CA . ALA A 1 285 ? -3.456 -0.600 34.133 1.00 67.81 285 ALA A CA 1
ATOM 2178 C C . ALA A 1 285 ? -4.130 -1.859 34.708 1.00 67.81 285 ALA A C 1
ATOM 2180 O O . ALA A 1 285 ? -3.789 -2.961 34.271 1.00 67.81 285 ALA A O 1
ATOM 2181 N N . ASP A 1 286 ? -5.107 -1.676 35.603 1.00 50.81 286 ASP A N 1
ATOM 2182 C CA . ASP A 1 286 ? -6.030 -2.711 36.094 1.00 50.81 286 ASP A CA 1
ATOM 2183 C C . ASP A 1 286 ? -7.114 -3.081 35.050 1.00 50.81 286 ASP A C 1
ATOM 2185 O O . ASP A 1 286 ? -7.674 -4.199 35.144 1.00 50.81 286 ASP A O 1
#

Foldseek 3Di:
DDCDPVNVLVVLLVVCCVVVLDPPVCQDDPDSPSSVVSSVVSVQLVVLLVVLVLLVVQLVVLDVDLVVVCVVLNPVLSVQSVVQSVCSNVVHDDDDPPPSCPVVVVSSCPGPCCVVPPDPDPPVPDPPPPPLPQDAAPQQVVLVVCCVVDDVVVSVVSCVVCVVLSVLLSVQCSVVVNPQAQWWFAAPPAQKIWGKHADPPPPAGIKIWIAGLLETDDMDGDNDPSNRSSVRVVVRSRHTDGCSCVVSCPDPNNVLSVQLVVLVVCVVVVVDDPVVNVVSNVVSVD

Sequence (286 aa):
MTYSCSDFFDDVMRCLVESRAIDSTDIPDDDPGAGADIAVNAIVTMHRAGLSSQFVRELLAEVESLAAVADEHGPDAVAFLFYLQAAILNGSSVGARGTEDSELLALIGRLPSAGGLPSIGASVNSIHRSTIKRYRSSSWENVCAASDDIPADFARLLRDEVRPLQIAYQRLMSAYDGHPAGIECRMKERESWAFALSDASGAKSWRVQQFDQDGFIGHMCFDSLPEAVEDMLRMGYVVTDPGALDRVGSTARWARGIRRAAIMQKHQEGLITYRQMVDEIDALAD

Mean predicted aligned error: 16.79 Å

Secondary structure (DSSP, 8-state):
----HHHHHHHHHHHHHHTTSS-GGGSPTT-HHHHHHHHHHHHHHHHHHHHHHHHHHHHHHHSS-HHHHHHHH-HHHHHHHHHHHHHHHHT------GGGGHHHHHHHHTSGGGGTSTT----TTS-----------HHHHHHHHHGGGS-HHHHHHHHHHHHHHHHHHHHHHHHTTT--TT--EEETTSSEEEEEEE-SSSSSSEEEEEEETTEEEEEEEESSHHHHHHHHHHTTEEEE-TTHHHHHHTSHHHHHHHHHHHHHHHHHTTSS-HHHHHHHHHTTT-

Organism: Ricinus communis (NCBI:txid3988)